Protein AF-A0A4R1MIZ8-F1 (afdb_monomer_lite)

Foldseek 3Di:
DPVVVVVVVVVVVLVVVPVVCPPDQDALLDDPVVQVVVCLVVLVLQSLLVSLLVRLVVLVVSCVVVVPPDLLSPLSSLLSLLLSLLSCCLVVNLVVSLVSLVVVLVVLVVVLVCLVPPDDDPCSLLSNLSSLQSNLSSCLSPPPVSNVVSLVVSLVSLVVDDQCVLLPVPPPCRQVVSQVVVQSSCCSRPVDGDGADSRRNRNSVSCVVVCVSRPDDD

Sequence (218 aa):
MDKKRELLEHFEDITQVNLDRPDKVFYFHAIPNDILENLKENNDILGLAHIYELTGIMDLKLNKLYDITNLMINFSAIYNIIKSCFCYYTQDKADYAKKLALAYYIDQLEMVHYLQYEYTNYDKYIMLAFHIEILGDLSLFFDQIKTKKHYQEADQLYSSIDAIVQKGETADYYWAVYSDAFDFLYRTLFDSSFELEDDGNKRISQKEVFFNVVKLEE

Secondary structure (DSSP, 8-state):
--HHHHHHHHHHHHHHHHHT-TTS--------HHHHHHHHHTT-HHHHHHHHHHHHHHHHHHHHHTT---HHHHHHHHHHHHHHHHHHHHTT-HHHHHHHHHHHHHHHHHHHHHHHHT--STTHHHHHHHHHHHHHHHHTTT-HHHHHHHHHHHHHHHTTS-HHHHT-TT--THHHHHHHHHHHHHHHHHS---PPPSSHHHHHHHGGGHHHH-PPP-

pLDDT: mean 77.66, std 16.78, range [36.0, 97.31]

Structure (mmCIF, N/CA/C/O backbone):
data_AF-A0A4R1MIZ8-F1
#
_entry.id   AF-A0A4R1MIZ8-F1
#
loop_
_atom_site.group_PDB
_atom_site.id
_atom_site.type_symbol
_atom_site.label_atom_id
_atom_site.label_alt_id
_atom_site.label_comp_id
_atom_site.label_asym_id
_atom_site.label_entity_id
_atom_site.label_seq_id
_atom_site.pdbx_PDB_ins_code
_atom_site.Cartn_x
_atom_site.Cartn_y
_atom_site.Cartn_z
_atom_site.occupancy
_atom_site.B_iso_or_equiv
_atom_site.auth_seq_id
_atom_site.auth_comp_id
_atom_site.auth_asym_id
_atom_site.auth_atom_id
_atom_site.pdbx_PDB_model_num
ATOM 1 N N . MET A 1 1 ? -15.528 -20.446 23.455 1.00 48.56 1 MET A N 1
ATOM 2 C CA . MET A 1 1 ? -14.068 -20.662 23.344 1.00 48.56 1 MET A CA 1
ATOM 3 C C . MET A 1 1 ? -13.722 -21.359 22.020 1.00 48.56 1 MET A C 1
ATOM 5 O O . MET A 1 1 ? -12.567 -21.697 21.820 1.00 48.56 1 MET A O 1
ATOM 9 N N . ASP A 1 2 ? -14.685 -21.498 21.097 1.00 59.91 2 ASP A N 1
ATOM 10 C CA . ASP A 1 2 ? -14.598 -22.464 19.992 1.00 59.91 2 ASP A CA 1
ATOM 11 C C . ASP A 1 2 ? -14.188 -21.852 18.642 1.00 59.91 2 ASP A C 1
ATOM 13 O O . ASP A 1 2 ? -13.357 -22.433 17.959 1.00 59.91 2 ASP A O 1
ATOM 17 N N . LYS A 1 3 ? -14.601 -20.617 18.312 1.00 44.69 3 LYS A N 1
ATOM 18 C CA . LYS A 1 3 ? -14.244 -19.971 17.026 1.00 44.69 3 LYS A CA 1
ATOM 19 C C . LYS A 1 3 ? -12.738 -19.740 16.822 1.00 44.69 3 LYS A C 1
ATOM 21 O O . LYS A 1 3 ? -12.233 -19.858 15.715 1.00 44.69 3 LYS A O 1
ATOM 26 N N . LYS A 1 4 ? -11.998 -19.417 17.892 1.00 38.38 4 LYS A N 1
ATOM 27 C CA . LYS A 1 4 ? -10.537 -19.209 17.827 1.00 38.38 4 LYS A CA 1
ATOM 28 C C . LYS A 1 4 ? -9.795 -20.512 17.515 1.00 38.38 4 LYS A C 1
ATOM 30 O O . LYS A 1 4 ? -8.760 -20.481 16.864 1.00 38.38 4 LYS A O 1
ATOM 35 N N . ARG A 1 5 ? -10.312 -21.636 18.014 1.00 39.88 5 ARG A N 1
ATOM 36 C CA . ARG A 1 5 ? -9.747 -22.964 17.784 1.00 39.88 5 ARG A CA 1
ATOM 37 C C . ARG A 1 5 ? -10.034 -23.430 16.359 1.00 39.88 5 ARG A C 1
ATOM 39 O O . ARG A 1 5 ? -9.117 -23.892 15.707 1.00 39.88 5 ARG A O 1
ATOM 46 N N . GLU A 1 6 ? -11.247 -23.192 15.872 1.00 46.19 6 GLU A N 1
ATOM 47 C CA . GLU A 1 6 ? -11.652 -23.472 14.488 1.00 46.19 6 GLU A CA 1
ATOM 48 C C . GLU A 1 6 ? -10.779 -22.719 13.469 1.00 46.19 6 GLU A C 1
ATOM 50 O O . GLU A 1 6 ? -10.267 -23.311 12.527 1.00 46.19 6 GLU A O 1
ATOM 55 N N . LEU A 1 7 ? -10.516 -21.427 13.714 1.00 45.62 7 LEU A N 1
ATOM 56 C CA . LEU A 1 7 ? -9.598 -20.618 12.902 1.00 45.62 7 LEU A CA 1
ATOM 57 C C . LEU A 1 7 ? -8.169 -21.177 12.908 1.00 45.62 7 LEU A C 1
ATOM 59 O O . LEU A 1 7 ? -7.539 -21.252 11.859 1.00 45.62 7 LEU A O 1
ATOM 63 N N . LEU A 1 8 ? -7.658 -21.576 14.077 1.00 43.41 8 LEU A N 1
ATOM 64 C CA . LEU A 1 8 ? -6.318 -22.157 14.200 1.00 43.41 8 LEU A CA 1
ATOM 65 C C . LEU A 1 8 ? -6.214 -23.518 13.499 1.00 43.41 8 LEU A C 1
ATOM 67 O O . LEU A 1 8 ? -5.223 -23.753 12.820 1.00 43.41 8 LEU A O 1
ATOM 71 N N . GLU A 1 9 ? -7.238 -24.363 13.604 1.00 47.62 9 GLU A N 1
ATOM 72 C CA . GLU A 1 9 ? -7.312 -25.661 12.920 1.00 47.62 9 GLU A CA 1
ATOM 73 C C . GLU A 1 9 ? -7.379 -25.475 11.388 1.00 47.62 9 GLU A C 1
ATOM 75 O O . GLU A 1 9 ? -6.721 -26.204 10.650 1.00 47.62 9 GLU A O 1
ATOM 80 N N . HIS A 1 10 ? -8.064 -24.436 10.890 1.00 53.56 10 HIS A N 1
ATOM 81 C CA . HIS A 1 10 ? -8.077 -24.109 9.457 1.00 53.56 10 HIS A CA 1
ATOM 82 C C . HIS A 1 10 ? -6.726 -23.583 8.950 1.00 53.56 10 HIS A C 1
ATOM 84 O O . HIS A 1 10 ? -6.282 -23.942 7.858 1.00 53.56 10 HIS A O 1
ATOM 90 N N . PHE A 1 11 ? -6.034 -22.766 9.751 1.00 48.16 11 PHE A N 1
ATOM 91 C CA . PHE A 1 11 ? -4.659 -22.364 9.450 1.00 48.16 11 PHE A CA 1
ATOM 92 C C . PHE A 1 11 ? -3.712 -23.569 9.463 1.00 48.16 11 PHE A C 1
ATOM 94 O O . PHE A 1 11 ? -2.871 -23.670 8.571 1.00 48.16 11 PHE A O 1
ATOM 101 N N . GLU A 1 12 ? -3.856 -24.499 10.411 1.00 47.16 12 GLU A N 1
ATOM 102 C CA . GLU A 1 12 ? -3.083 -25.747 10.445 1.00 47.16 12 GLU A CA 1
ATOM 103 C C . GLU A 1 12 ? -3.323 -26.589 9.186 1.00 47.16 12 GLU A C 1
ATOM 105 O O . GLU A 1 12 ? -2.346 -26.991 8.561 1.00 47.16 12 GLU A O 1
ATOM 110 N N . ASP A 1 13 ? -4.568 -26.756 8.734 1.00 49.09 13 ASP A N 1
ATOM 111 C CA . ASP A 1 13 ? -4.891 -27.488 7.499 1.00 49.09 13 ASP A CA 1
ATOM 112 C C . ASP A 1 13 ? -4.307 -26.821 6.244 1.00 49.09 13 ASP A C 1
ATOM 114 O O . ASP A 1 13 ? -3.726 -27.500 5.392 1.00 49.09 13 ASP A O 1
ATOM 118 N N . ILE A 1 14 ? -4.376 -25.488 6.139 1.00 49.94 14 ILE A N 1
ATOM 119 C CA . ILE A 1 14 ? -3.714 -24.742 5.056 1.00 49.94 14 ILE A CA 1
ATOM 120 C C . ILE A 1 14 ? -2.200 -24.966 5.126 1.00 49.94 14 ILE A C 1
ATOM 122 O O . ILE A 1 14 ? -1.554 -25.191 4.105 1.00 49.94 14 ILE A O 1
ATOM 126 N N . THR A 1 15 ? -1.614 -24.961 6.322 1.00 44.50 15 THR A N 1
ATOM 127 C CA . THR A 1 15 ? -0.177 -25.208 6.505 1.00 44.50 15 THR A CA 1
ATOM 128 C C . THR A 1 15 ? 0.191 -26.645 6.113 1.00 44.50 15 THR A C 1
ATOM 130 O O . THR A 1 15 ? 1.191 -26.859 5.430 1.00 44.50 15 THR A O 1
ATOM 133 N N . GLN A 1 16 ? -0.646 -27.625 6.463 1.00 39.19 16 GLN A N 1
ATOM 134 C CA . GLN A 1 16 ? -0.427 -29.051 6.225 1.00 39.19 16 GLN A CA 1
ATOM 135 C C . GLN A 1 16 ? -0.543 -29.420 4.738 1.00 39.19 16 GLN A C 1
ATOM 137 O O . GLN A 1 16 ? 0.333 -30.097 4.204 1.00 39.19 16 GLN A O 1
ATOM 142 N N . VAL A 1 17 ? -1.560 -28.903 4.035 1.00 45.69 17 VAL A N 1
ATOM 143 C CA . VAL A 1 17 ? -1.735 -29.080 2.577 1.00 45.69 17 VAL A CA 1
ATOM 144 C C . VAL A 1 17 ? -0.560 -28.485 1.784 1.00 45.69 17 VAL A C 1
ATOM 146 O O . VAL A 1 17 ? -0.249 -28.945 0.681 1.00 45.69 17 VAL A O 1
ATOM 149 N N . ASN A 1 18 ? 0.118 -27.487 2.353 1.00 44.94 18 ASN A N 1
ATOM 150 C CA . ASN A 1 18 ? 1.244 -26.795 1.732 1.00 44.94 18 ASN A CA 1
ATOM 151 C C . ASN A 1 18 ? 2.615 -27.424 2.054 1.00 44.94 18 ASN A C 1
ATOM 153 O O . ASN A 1 18 ? 3.541 -27.284 1.258 1.00 44.94 18 ASN A O 1
ATOM 157 N N . LEU A 1 19 ? 2.754 -28.173 3.156 1.00 41.00 19 LEU A N 1
ATOM 158 C CA . LEU A 1 19 ? 3.984 -28.912 3.489 1.00 41.00 19 LEU A CA 1
ATOM 159 C C . LEU A 1 19 ? 4.213 -30.147 2.596 1.00 41.00 19 LEU A C 1
ATOM 161 O O . LEU A 1 19 ? 5.359 -30.527 2.364 1.00 41.00 19 LEU A O 1
ATOM 165 N N . ASP A 1 20 ? 3.150 -30.727 2.035 1.00 44.69 20 ASP A N 1
ATOM 166 C CA . ASP A 1 20 ? 3.226 -31.894 1.140 1.00 44.69 20 ASP A CA 1
ATOM 167 C C . ASP A 1 20 ? 3.646 -31.545 -0.309 1.00 44.69 20 ASP A C 1
ATOM 169 O O . ASP A 1 20 ? 3.687 -32.420 -1.180 1.00 44.69 20 ASP A O 1
ATOM 173 N N . ARG A 1 21 ? 3.952 -30.269 -0.603 1.00 42.31 21 ARG A N 1
ATOM 174 C CA . ARG A 1 21 ? 4.332 -29.772 -1.943 1.00 42.31 21 ARG A CA 1
ATOM 175 C C . ARG A 1 21 ? 5.527 -28.802 -1.883 1.00 42.31 21 ARG A C 1
ATOM 177 O O . ARG A 1 21 ? 5.351 -27.608 -2.122 1.00 42.31 21 ARG A O 1
ATOM 184 N N . PRO A 1 22 ? 6.744 -29.294 -1.585 1.00 40.41 22 PRO A N 1
ATOM 185 C CA . PRO A 1 22 ? 7.943 -28.469 -1.360 1.00 40.41 22 PRO A CA 1
ATOM 186 C C . PRO A 1 22 ? 8.411 -27.657 -2.584 1.00 40.41 22 PRO A C 1
ATOM 188 O O . PRO A 1 22 ? 9.272 -26.790 -2.469 1.00 40.41 22 PRO A O 1
ATOM 191 N N . ASP A 1 23 ? 7.857 -27.944 -3.755 1.00 40.81 23 ASP A N 1
ATOM 192 C CA . ASP A 1 23 ? 8.117 -27.332 -5.056 1.00 40.81 23 ASP A CA 1
ATOM 193 C C . ASP A 1 23 ? 7.152 -26.180 -5.404 1.00 40.81 23 ASP A C 1
ATOM 195 O O . ASP A 1 23 ? 7.302 -25.538 -6.447 1.00 40.81 23 ASP A O 1
ATOM 199 N N . LYS A 1 24 ? 6.190 -25.861 -4.527 1.00 39.19 24 LYS A N 1
ATOM 200 C CA . LYS A 1 24 ? 5.335 -24.675 -4.653 1.00 39.19 24 LYS A CA 1
ATOM 201 C C . LYS A 1 24 ? 5.719 -23.650 -3.593 1.00 39.19 24 LYS A C 1
ATOM 203 O O . LYS A 1 24 ? 5.611 -23.907 -2.402 1.00 39.19 24 LYS A O 1
ATOM 208 N N . VAL A 1 25 ? 6.170 -22.483 -4.051 1.00 42.09 25 VAL A N 1
ATOM 209 C CA . VAL A 1 25 ? 6.395 -21.290 -3.224 1.00 42.09 25 VAL A CA 1
ATOM 210 C C . VAL A 1 25 ? 5.174 -21.080 -2.317 1.00 42.09 25 VAL A C 1
ATOM 212 O O . VAL A 1 25 ? 4.039 -21.127 -2.786 1.00 42.09 25 VAL A O 1
ATOM 215 N N . PHE A 1 26 ? 5.409 -20.927 -1.014 1.00 44.22 26 PHE A N 1
ATOM 216 C CA . PHE A 1 26 ? 4.360 -20.683 -0.026 1.00 44.22 26 PHE A CA 1
ATOM 217 C C . PHE A 1 26 ? 3.762 -19.293 -0.248 1.00 44.22 26 PHE A C 1
ATOM 219 O O . PHE A 1 26 ? 4.492 -18.312 -0.365 1.00 44.22 26 PHE A O 1
ATOM 226 N N . TYR A 1 27 ? 2.437 -19.217 -0.285 1.00 50.88 27 TYR A N 1
ATOM 227 C CA . TYR A 1 27 ? 1.697 -17.993 -0.546 1.00 50.88 27 TYR A CA 1
ATOM 228 C C . TYR A 1 27 ? 0.548 -17.871 0.462 1.00 50.88 27 TYR A C 1
ATOM 230 O O . TYR A 1 27 ? -0.416 -18.631 0.381 1.00 50.88 27 TYR A O 1
ATOM 238 N N . PHE A 1 28 ? 0.630 -16.924 1.397 1.00 56.38 28 PHE A N 1
ATOM 239 C CA . PHE A 1 28 ? -0.447 -16.607 2.346 1.00 56.38 28 PHE A CA 1
ATOM 240 C C . PHE A 1 28 ? -1.291 -15.400 1.917 1.00 56.38 28 PHE A C 1
ATOM 242 O O . PHE A 1 28 ? -2.167 -14.961 2.662 1.00 56.38 28 PHE A O 1
ATOM 249 N N . HIS A 1 29 ? -1.062 -14.871 0.712 1.00 54.97 29 HIS A N 1
ATOM 250 C CA . HIS A 1 29 ? -1.702 -13.645 0.234 1.00 54.97 29 HIS A CA 1
ATOM 251 C C . HIS A 1 29 ? -3.231 -13.731 0.127 1.00 54.97 29 HIS A C 1
ATOM 253 O O . HIS A 1 29 ? -3.901 -12.700 0.185 1.00 54.97 29 HIS A O 1
ATOM 259 N N . ALA A 1 30 ? -3.791 -14.935 -0.010 1.00 62.84 30 ALA A N 1
ATOM 260 C CA . ALA A 1 30 ? -5.229 -15.149 -0.056 1.00 62.84 30 ALA A CA 1
ATOM 261 C C . ALA A 1 30 ? -5.750 -15.551 1.331 1.00 62.84 30 ALA A C 1
ATOM 263 O O . ALA A 1 30 ? -5.606 -16.697 1.755 1.00 62.84 30 ALA A O 1
ATOM 264 N N . ILE A 1 31 ? -6.382 -14.604 2.027 1.00 66.50 31 ILE A N 1
ATOM 265 C CA . ILE A 1 31 ? -7.196 -14.920 3.204 1.00 66.50 31 ILE A CA 1
ATOM 266 C C . ILE A 1 31 ? -8.452 -15.646 2.699 1.00 66.50 31 ILE A C 1
ATOM 268 O O . ILE A 1 31 ? -9.116 -15.112 1.809 1.00 66.50 31 ILE A O 1
ATOM 272 N N . PRO A 1 32 ? -8.792 -16.831 3.233 1.00 69.50 32 PRO A N 1
ATOM 273 C CA . PRO A 1 32 ? -10.023 -17.527 2.877 1.00 69.50 32 PRO A CA 1
ATOM 274 C C . PRO A 1 32 ? -11.260 -16.616 2.971 1.00 69.50 32 PRO A C 1
ATOM 276 O O . PRO A 1 32 ? -11.435 -15.881 3.947 1.00 69.50 32 PRO A O 1
ATOM 279 N N . ASN A 1 33 ? -12.111 -16.639 1.939 1.00 67.38 33 ASN A N 1
ATOM 280 C CA . ASN A 1 33 ? -13.270 -15.743 1.837 1.00 67.38 33 ASN A CA 1
ATOM 281 C C . ASN A 1 33 ? -14.257 -15.922 2.994 1.00 67.38 33 ASN A C 1
ATOM 283 O O . ASN A 1 33 ? -14.824 -14.944 3.460 1.00 67.38 33 ASN A O 1
ATOM 287 N N . ASP A 1 34 ? -14.424 -17.142 3.489 1.00 70.69 34 ASP A N 1
ATOM 288 C CA . ASP A 1 34 ? -15.268 -17.465 4.639 1.00 70.69 34 ASP A CA 1
ATOM 289 C C . ASP A 1 34 ? -14.771 -16.797 5.931 1.00 70.69 34 ASP A C 1
ATOM 291 O O . ASP A 1 34 ? -15.574 -16.309 6.728 1.00 70.69 34 ASP A O 1
ATOM 295 N N . ILE A 1 35 ? -13.451 -16.695 6.122 1.00 70.88 35 ILE A N 1
ATOM 296 C CA . ILE A 1 35 ? -12.860 -15.944 7.236 1.00 70.88 35 ILE A CA 1
ATOM 297 C C . ILE A 1 35 ? -13.170 -14.448 7.088 1.00 70.88 35 ILE A C 1
ATOM 299 O O . ILE A 1 35 ? -13.590 -13.809 8.057 1.00 70.88 35 ILE A O 1
ATOM 303 N N . LEU A 1 36 ? -13.000 -13.890 5.884 1.00 69.06 36 LEU A N 1
ATOM 304 C CA . LEU A 1 36 ? -13.301 -12.480 5.607 1.00 69.06 36 LEU A CA 1
ATOM 305 C C . LEU A 1 36 ? -14.795 -12.162 5.788 1.00 69.06 36 LEU A C 1
ATOM 307 O O . LEU A 1 36 ? -15.139 -11.151 6.402 1.00 69.06 36 LEU A O 1
ATOM 311 N N . GLU A 1 37 ? -15.680 -13.032 5.304 1.00 71.56 37 GLU A N 1
ATOM 312 C CA . GLU A 1 37 ? -17.135 -12.915 5.444 1.00 71.56 37 GLU A CA 1
ATOM 313 C C . GLU A 1 37 ? -17.567 -12.998 6.911 1.00 71.56 37 GLU A C 1
ATOM 315 O O . GLU A 1 37 ? -18.350 -12.168 7.368 1.00 71.56 37 GLU A O 1
ATOM 320 N N . ASN A 1 38 ? -16.998 -13.920 7.690 1.00 76.06 38 ASN A N 1
ATOM 321 C CA . ASN A 1 38 ? -17.315 -14.067 9.112 1.00 76.06 38 ASN A CA 1
ATOM 322 C C . ASN A 1 38 ? -16.872 -12.844 9.928 1.00 76.06 38 ASN A C 1
ATOM 324 O O . ASN A 1 38 ? -17.621 -12.351 10.776 1.00 76.06 38 ASN A O 1
ATOM 328 N N . LEU A 1 39 ? -15.675 -12.313 9.662 1.00 71.81 39 LEU A N 1
ATOM 329 C CA . LEU A 1 39 ? -15.206 -11.082 10.304 1.00 71.81 39 LEU A CA 1
ATOM 330 C C . LEU A 1 39 ? -16.085 -9.883 9.935 1.00 71.81 39 LEU A C 1
ATOM 332 O O . LEU A 1 39 ? -16.386 -9.060 10.801 1.00 71.81 39 LEU A O 1
ATOM 336 N N . LYS A 1 40 ? -16.552 -9.823 8.682 1.00 68.94 40 LYS A N 1
ATOM 337 C CA . LYS A 1 40 ? -17.484 -8.799 8.201 1.00 68.94 40 LYS A CA 1
ATOM 338 C C . LYS A 1 40 ? -18.838 -8.880 8.903 1.00 68.94 40 LYS A C 1
ATOM 340 O O . LYS A 1 40 ? -19.306 -7.873 9.426 1.00 68.94 40 LYS A O 1
ATOM 345 N N . GLU A 1 41 ? -19.460 -10.056 8.946 1.00 77.25 41 GLU A N 1
ATOM 346 C CA . GLU A 1 41 ? -20.765 -10.256 9.593 1.00 77.25 41 GLU A CA 1
ATOM 347 C C . GLU A 1 41 ? -20.743 -9.896 11.082 1.00 77.25 41 GLU A C 1
ATOM 349 O O . GLU A 1 41 ? -21.735 -9.406 11.621 1.00 77.25 41 GLU A O 1
ATOM 354 N N . ASN A 1 42 ? -19.602 -10.108 11.742 1.00 78.31 42 ASN A N 1
ATOM 355 C CA . ASN A 1 42 ? -19.425 -9.801 13.159 1.00 78.31 42 ASN A CA 1
ATOM 356 C C . ASN A 1 42 ? -18.844 -8.403 13.424 1.00 78.31 42 ASN A C 1
ATOM 358 O O . ASN A 1 42 ? -18.665 -8.047 14.589 1.00 78.31 42 ASN A O 1
ATOM 362 N N . ASN A 1 43 ? -18.562 -7.619 12.377 1.00 80.00 43 ASN A N 1
ATOM 363 C CA . ASN A 1 43 ? -17.897 -6.317 12.465 1.00 80.00 43 ASN A CA 1
ATOM 364 C C . ASN A 1 43 ? -16.594 -6.356 13.301 1.00 80.00 43 ASN A C 1
ATOM 366 O O . ASN A 1 43 ? -16.293 -5.435 14.064 1.00 80.00 43 ASN A O 1
ATOM 370 N N . ASP A 1 44 ? -15.828 -7.449 13.199 1.00 86.19 44 ASP A N 1
ATOM 371 C CA . ASP A 1 44 ? -14.588 -7.656 13.959 1.00 86.19 44 ASP A CA 1
ATOM 372 C C . ASP A 1 44 ? -13.384 -7.051 13.221 1.00 86.19 44 ASP A C 1
ATOM 374 O O . ASP A 1 44 ? -12.536 -7.742 12.647 1.00 86.19 44 ASP A O 1
ATOM 378 N N . ILE A 1 45 ? -13.323 -5.718 13.227 1.00 86.62 45 ILE A N 1
ATOM 379 C CA . ILE A 1 45 ? -12.283 -4.941 12.536 1.00 86.62 45 ILE A CA 1
ATOM 380 C C . ILE A 1 45 ? -10.885 -5.216 13.106 1.00 86.62 45 ILE A C 1
ATOM 382 O O . ILE A 1 45 ? -9.902 -5.219 12.366 1.00 86.62 45 ILE A O 1
ATOM 386 N N . LEU A 1 46 ? -10.772 -5.480 14.411 1.00 89.06 46 LEU A N 1
ATOM 387 C CA . LEU A 1 46 ? -9.492 -5.843 15.023 1.00 89.06 46 LEU A CA 1
ATOM 388 C C . LEU A 1 46 ? -9.058 -7.256 14.632 1.00 89.06 46 LEU A C 1
ATOM 390 O O . LEU A 1 46 ? -7.875 -7.470 14.376 1.00 89.06 46 LEU A O 1
ATOM 394 N N . GLY A 1 47 ? -9.983 -8.215 14.551 1.00 87.31 47 GLY A N 1
ATOM 395 C CA . GLY A 1 47 ? -9.715 -9.532 13.975 1.00 87.31 47 GLY A CA 1
ATOM 396 C C . GLY A 1 47 ? -9.183 -9.417 12.547 1.00 87.31 47 GLY A C 1
ATOM 397 O O . GLY A 1 47 ? -8.139 -9.990 12.234 1.00 87.31 47 GLY A O 1
ATOM 398 N N . LEU A 1 48 ? -9.826 -8.587 11.722 1.00 85.44 48 LEU A N 1
ATOM 399 C CA . LEU A 1 48 ? -9.389 -8.307 10.353 1.00 85.44 48 LEU A CA 1
ATOM 400 C C . LEU A 1 48 ? -7.986 -7.680 10.299 1.00 85.44 48 LEU A C 1
ATOM 402 O O . LEU A 1 48 ? -7.153 -8.114 9.501 1.00 85.44 48 LEU A O 1
ATOM 406 N N . ALA A 1 49 ? -7.695 -6.725 11.190 1.00 90.12 49 ALA A N 1
ATOM 407 C CA . ALA A 1 49 ? -6.373 -6.111 11.308 1.00 90.12 49 ALA A CA 1
ATOM 408 C C . ALA A 1 49 ? -5.277 -7.159 11.558 1.00 90.12 49 ALA A C 1
ATOM 410 O O . ALA A 1 49 ? -4.274 -7.184 10.846 1.00 90.12 49 ALA A O 1
ATOM 411 N N . HIS A 1 50 ? -5.491 -8.056 12.526 1.00 89.56 50 HIS A N 1
ATOM 412 C CA .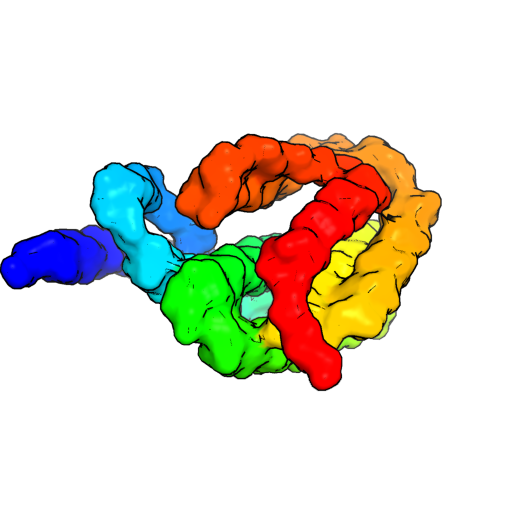 HIS A 1 50 ? -4.513 -9.087 12.872 1.00 89.56 50 HIS A CA 1
ATOM 413 C C . HIS A 1 50 ? -4.268 -10.071 11.724 1.00 89.56 50 HIS A C 1
ATOM 415 O O . HIS A 1 50 ? -3.129 -10.482 11.518 1.00 89.56 50 HIS A O 1
ATOM 421 N N . ILE A 1 51 ? -5.306 -10.461 10.975 1.00 87.31 51 ILE A N 1
ATOM 422 C CA . ILE A 1 51 ? -5.140 -11.402 9.858 1.00 87.31 51 ILE A CA 1
ATOM 423 C C . ILE A 1 51 ? -4.355 -10.753 8.718 1.00 87.31 51 ILE A C 1
ATOM 425 O O . ILE A 1 51 ? -3.414 -11.359 8.202 1.00 87.31 51 ILE A O 1
ATOM 429 N N . TYR A 1 52 ? -4.694 -9.517 8.348 1.00 89.06 52 TYR A N 1
ATOM 430 C CA . TYR A 1 52 ? -3.934 -8.776 7.343 1.00 89.06 52 TYR A CA 1
ATOM 431 C C . TYR A 1 52 ? -2.472 -8.572 7.766 1.00 89.06 52 TYR A C 1
ATOM 433 O O . TYR A 1 52 ? -1.558 -8.796 6.975 1.00 89.06 52 TYR A O 1
ATOM 441 N N . GLU A 1 53 ? -2.229 -8.223 9.030 1.00 92.25 53 GLU A N 1
ATOM 442 C CA . GLU A 1 53 ? -0.869 -8.091 9.549 1.00 92.25 53 GLU A CA 1
ATOM 443 C C . GLU A 1 53 ? -0.105 -9.422 9.488 1.00 92.25 53 GLU A C 1
ATOM 445 O O . GLU A 1 53 ? 1.001 -9.476 8.951 1.00 92.25 53 GLU A O 1
ATOM 450 N N . LEU A 1 54 ? -0.693 -10.505 10.005 1.00 90.25 54 LEU A N 1
ATOM 451 C CA . LEU A 1 54 ? -0.043 -11.812 10.074 1.00 90.25 54 LEU A CA 1
ATOM 452 C C . LEU A 1 54 ? 0.294 -12.347 8.679 1.00 90.25 54 LEU A C 1
ATOM 454 O O . LEU A 1 54 ? 1.416 -12.793 8.454 1.00 90.25 54 LEU A O 1
ATOM 458 N N . THR A 1 55 ? -0.652 -12.278 7.742 1.00 85.75 55 THR A N 1
ATOM 459 C CA . THR A 1 55 ? -0.441 -12.738 6.359 1.00 85.75 55 THR A CA 1
ATOM 460 C C . THR A 1 55 ? 0.658 -11.939 5.663 1.00 85.75 55 THR A C 1
ATOM 462 O O . THR A 1 55 ? 1.579 -12.539 5.109 1.00 85.75 55 THR A O 1
ATOM 465 N N . GLY A 1 56 ? 0.643 -10.605 5.783 1.00 89.31 56 GLY A N 1
ATOM 466 C CA . GLY A 1 56 ? 1.701 -9.747 5.246 1.00 89.31 56 GLY A CA 1
ATOM 467 C C . GLY A 1 56 ? 3.080 -10.039 5.852 1.00 89.31 56 GLY A C 1
ATOM 468 O O . GLY A 1 56 ? 4.063 -10.180 5.125 1.00 89.31 56 GLY A O 1
ATOM 469 N N . ILE A 1 57 ? 3.164 -10.207 7.179 1.00 89.88 57 ILE A N 1
ATOM 470 C CA . ILE A 1 57 ? 4.416 -10.575 7.862 1.00 89.88 57 ILE A CA 1
ATOM 471 C C . ILE A 1 57 ? 4.939 -11.914 7.341 1.00 89.88 57 ILE A C 1
ATOM 473 O O . ILE A 1 57 ? 6.122 -12.022 7.012 1.00 89.88 57 ILE A O 1
ATOM 477 N N . MET A 1 58 ? 4.089 -12.940 7.297 1.00 86.56 58 MET A N 1
ATOM 478 C CA . MET A 1 58 ? 4.507 -14.287 6.913 1.00 86.56 58 MET A CA 1
ATOM 479 C C . MET A 1 58 ? 5.024 -14.328 5.477 1.00 86.56 58 MET A C 1
ATOM 481 O O . MET A 1 58 ? 6.111 -14.861 5.260 1.00 86.56 58 MET A O 1
ATOM 485 N N . ASP A 1 59 ? 4.320 -13.706 4.529 1.00 83.94 59 ASP A N 1
ATOM 486 C CA . ASP A 1 59 ? 4.759 -13.646 3.130 1.00 83.94 59 ASP A CA 1
ATOM 487 C C . ASP A 1 59 ? 6.131 -12.962 2.995 1.00 83.94 59 ASP A C 1
ATOM 489 O O . ASP A 1 59 ? 7.029 -13.473 2.319 1.00 83.94 59 ASP A O 1
ATOM 493 N N . LEU A 1 60 ? 6.355 -11.848 3.703 1.00 85.00 60 LEU A N 1
ATOM 494 C CA . LEU A 1 60 ? 7.651 -11.159 3.689 1.00 85.00 60 LEU A CA 1
ATOM 495 C C . LEU A 1 60 ? 8.772 -12.007 4.295 1.00 85.00 60 LEU A C 1
ATOM 497 O O . LEU A 1 60 ? 9.882 -12.053 3.753 1.00 85.00 60 LEU A O 1
ATOM 501 N N . LYS A 1 61 ? 8.510 -12.681 5.420 1.00 83.69 61 LYS A N 1
ATOM 502 C CA . LYS A 1 61 ? 9.515 -13.528 6.079 1.00 83.69 61 LYS A CA 1
ATOM 503 C C . LYS A 1 61 ? 9.844 -14.767 5.256 1.00 83.69 61 LYS A C 1
ATOM 505 O O . LYS A 1 61 ? 11.019 -15.123 5.190 1.00 83.69 61 LYS A O 1
ATOM 510 N N . LEU A 1 62 ? 8.859 -15.387 4.614 1.00 80.00 62 LEU A N 1
ATOM 511 C CA . LEU A 1 62 ? 9.088 -16.535 3.741 1.00 80.00 62 LEU A CA 1
ATOM 512 C C . LEU A 1 62 ? 9.881 -16.151 2.497 1.00 80.00 62 LEU A C 1
ATOM 514 O O . LEU A 1 62 ? 10.860 -16.824 2.190 1.00 80.00 62 LEU A O 1
ATOM 518 N N . ASN A 1 63 ? 9.543 -15.044 1.834 1.00 75.75 63 ASN A N 1
ATOM 519 C CA . ASN A 1 63 ? 10.326 -14.575 0.686 1.00 75.75 63 ASN A CA 1
ATOM 520 C C . ASN A 1 63 ? 11.792 -14.356 1.050 1.00 75.75 63 ASN A C 1
ATOM 522 O O . ASN A 1 63 ? 12.684 -14.810 0.337 1.00 75.75 63 ASN A O 1
ATOM 526 N N . LYS A 1 64 ? 12.041 -13.719 2.200 1.00 78.19 64 LYS A N 1
ATOM 527 C CA . LYS A 1 64 ? 13.401 -13.512 2.703 1.00 78.19 64 LYS A CA 1
ATOM 528 C C . LYS A 1 64 ? 14.099 -14.828 3.054 1.00 78.19 64 LYS A C 1
ATOM 530 O O . LYS A 1 64 ? 15.299 -14.948 2.838 1.00 78.19 64 LYS A O 1
ATOM 535 N N . LEU A 1 65 ? 13.372 -15.803 3.601 1.00 76.62 65 LEU A N 1
ATOM 536 C CA . LEU A 1 65 ? 13.914 -17.119 3.943 1.00 76.62 65 LEU A CA 1
ATOM 537 C C . LEU A 1 65 ? 14.339 -17.911 2.699 1.00 76.62 65 LEU A C 1
ATOM 539 O O . LEU A 1 65 ? 15.360 -18.591 2.738 1.00 76.62 65 LEU A O 1
ATOM 543 N N . TYR A 1 66 ? 13.566 -17.821 1.617 1.00 72.50 66 TYR A N 1
ATOM 544 C CA . TYR A 1 66 ? 13.827 -18.541 0.369 1.00 72.50 66 TYR A CA 1
ATOM 545 C C . TYR A 1 66 ? 14.683 -17.761 -0.638 1.00 72.50 66 TYR A C 1
ATOM 547 O O . TYR A 1 66 ? 14.895 -18.255 -1.742 1.00 72.50 66 TYR A O 1
ATOM 555 N N . ASP A 1 67 ? 15.166 -16.569 -0.272 1.00 70.12 67 ASP A N 1
ATOM 556 C CA . ASP A 1 67 ? 15.894 -15.654 -1.166 1.00 70.12 67 ASP A CA 1
ATOM 557 C C . ASP A 1 67 ? 15.122 -15.379 -2.475 1.00 70.12 67 ASP A C 1
ATOM 559 O O . ASP A 1 67 ? 15.672 -15.290 -3.573 1.00 70.12 67 ASP A O 1
ATOM 563 N N . ILE A 1 68 ? 13.790 -15.306 -2.361 1.00 67.50 68 ILE A N 1
ATOM 564 C CA . ILE A 1 68 ? 12.889 -15.061 -3.484 1.00 67.50 68 ILE A CA 1
ATOM 565 C C . ILE A 1 68 ? 12.672 -13.554 -3.601 1.00 67.50 68 ILE A C 1
ATOM 567 O O . ILE A 1 68 ? 11.873 -12.962 -2.870 1.00 67.50 68 ILE A O 1
ATOM 571 N N . THR A 1 69 ? 13.321 -12.933 -4.584 1.00 67.81 69 THR A N 1
ATOM 572 C CA . THR A 1 69 ? 13.030 -11.551 -4.996 1.00 67.81 69 THR A CA 1
ATOM 573 C C . THR A 1 69 ? 11.826 -11.534 -5.930 1.00 67.81 69 THR A C 1
ATOM 575 O O . THR A 1 69 ? 11.939 -11.309 -7.134 1.00 67.81 69 THR A O 1
ATOM 578 N N . ASN A 1 70 ? 10.647 -11.823 -5.380 1.00 74.06 70 ASN A N 1
ATOM 579 C CA . ASN A 1 70 ? 9.393 -11.687 -6.108 1.00 74.06 70 ASN A CA 1
ATOM 580 C C . ASN A 1 70 ? 8.718 -10.371 -5.712 1.00 74.06 70 ASN A C 1
ATOM 582 O O . ASN A 1 70 ? 8.083 -10.267 -4.658 1.00 74.06 70 ASN A O 1
ATOM 586 N N . LEU A 1 71 ? 8.878 -9.371 -6.582 1.00 76.19 71 LEU A N 1
ATOM 587 C CA . LEU A 1 71 ? 8.353 -8.016 -6.406 1.00 76.19 71 LEU A CA 1
ATOM 588 C C . LEU A 1 71 ? 6.832 -8.019 -6.190 1.00 76.19 71 LEU A C 1
ATOM 590 O O . LEU A 1 71 ? 6.331 -7.291 -5.338 1.00 76.19 71 LEU A O 1
ATOM 594 N N . MET A 1 72 ? 6.111 -8.924 -6.861 1.00 72.00 72 MET A N 1
ATOM 595 C CA . MET A 1 72 ? 4.658 -9.054 -6.728 1.00 72.00 72 MET A CA 1
ATOM 596 C C . MET A 1 72 ? 4.230 -9.590 -5.363 1.00 72.00 72 MET A C 1
ATOM 598 O O . MET A 1 72 ? 3.273 -9.091 -4.773 1.00 72.00 72 MET A O 1
ATOM 602 N N . ILE A 1 73 ? 4.943 -10.583 -4.823 1.00 74.25 73 ILE A N 1
ATOM 603 C CA . ILE A 1 73 ? 4.638 -11.079 -3.472 1.00 74.25 73 ILE A CA 1
ATOM 604 C C . ILE A 1 73 ? 4.974 -10.007 -2.441 1.00 74.25 73 ILE A C 1
ATOM 606 O O . ILE A 1 73 ? 4.190 -9.784 -1.523 1.00 74.25 73 ILE A O 1
ATOM 610 N N . ASN A 1 74 ? 6.117 -9.329 -2.594 1.00 78.25 74 ASN A N 1
ATOM 611 C CA . ASN A 1 74 ? 6.501 -8.238 -1.702 1.00 78.25 74 ASN A CA 1
ATOM 612 C C . ASN A 1 74 ? 5.417 -7.152 -1.671 1.00 78.25 74 ASN A C 1
ATOM 614 O O . ASN A 1 74 ? 4.970 -6.767 -0.592 1.00 78.25 74 ASN A O 1
ATOM 618 N N . PHE A 1 75 ? 4.938 -6.745 -2.848 1.00 78.56 75 PHE A N 1
ATOM 619 C CA . PHE A 1 75 ? 3.833 -5.809 -2.979 1.00 78.56 75 PHE A CA 1
ATOM 620 C C . PHE A 1 75 ? 2.573 -6.298 -2.261 1.00 78.56 75 PHE A C 1
ATOM 622 O O . PHE A 1 75 ? 2.076 -5.610 -1.368 1.00 78.56 75 PHE A O 1
ATOM 629 N N . SER A 1 76 ? 2.088 -7.500 -2.587 1.00 78.56 76 SER A N 1
ATOM 630 C CA . SER A 1 76 ? 0.877 -8.055 -1.972 1.00 78.56 76 SER A CA 1
ATOM 631 C C . SER A 1 76 ? 0.967 -8.116 -0.447 1.00 78.56 76 SER A C 1
ATOM 633 O O . SER A 1 76 ? 0.004 -7.807 0.257 1.00 78.56 76 SER A O 1
ATOM 635 N N . ALA A 1 77 ? 2.132 -8.502 0.067 1.00 85.81 77 ALA A N 1
ATOM 636 C CA . ALA A 1 77 ? 2.363 -8.652 1.491 1.00 85.81 77 ALA A CA 1
ATOM 637 C C . ALA A 1 77 ? 2.348 -7.299 2.217 1.00 85.81 77 ALA A C 1
ATOM 639 O O . ALA A 1 77 ? 1.666 -7.143 3.230 1.00 85.81 77 ALA A O 1
ATOM 640 N N . ILE A 1 78 ? 3.036 -6.292 1.672 1.00 89.50 78 ILE A N 1
ATOM 641 C CA . ILE A 1 78 ? 3.051 -4.932 2.233 1.00 89.50 78 ILE A CA 1
ATOM 642 C C . ILE A 1 78 ? 1.678 -4.282 2.128 1.00 89.50 78 ILE A C 1
ATOM 644 O O . ILE A 1 78 ? 1.267 -3.534 3.012 1.00 89.50 78 ILE A O 1
ATOM 648 N N . TYR A 1 79 ? 0.924 -4.599 1.086 1.00 86.69 79 TYR A N 1
ATOM 649 C CA . TYR A 1 79 ? -0.431 -4.104 0.956 1.00 86.69 79 TYR A CA 1
ATOM 650 C C . TYR A 1 79 ? -1.347 -4.634 2.061 1.00 86.69 79 TYR A C 1
ATOM 652 O O . TYR A 1 79 ? -2.123 -3.871 2.633 1.00 86.69 79 TYR A O 1
ATOM 660 N N . ASN A 1 80 ? -1.214 -5.907 2.444 1.00 87.31 80 ASN A N 1
ATOM 661 C CA . ASN A 1 80 ? -1.906 -6.430 3.622 1.00 87.31 80 ASN A CA 1
ATOM 662 C C . ASN A 1 80 ? -1.470 -5.694 4.906 1.00 87.31 80 ASN A C 1
ATOM 664 O O . ASN A 1 80 ? -2.324 -5.337 5.713 1.00 87.31 80 ASN A O 1
ATOM 668 N N . ILE A 1 81 ? -0.191 -5.330 5.056 1.00 93.50 81 ILE A N 1
ATOM 669 C CA . ILE A 1 81 ? 0.242 -4.445 6.155 1.00 93.50 81 ILE A CA 1
ATOM 670 C C . ILE A 1 81 ? -0.462 -3.076 6.102 1.00 93.50 81 ILE A C 1
ATOM 672 O O . ILE A 1 81 ? -0.912 -2.570 7.125 1.00 93.50 81 ILE A O 1
ATOM 676 N N . ILE A 1 82 ? -0.603 -2.458 4.929 1.00 92.62 82 ILE A N 1
ATOM 677 C CA . ILE A 1 82 ? -1.305 -1.170 4.803 1.00 92.62 82 ILE A CA 1
ATOM 678 C C . ILE A 1 82 ? -2.780 -1.310 5.213 1.00 92.62 82 ILE A C 1
ATOM 680 O O . ILE A 1 82 ? -3.299 -0.467 5.950 1.00 92.62 82 ILE A O 1
ATOM 684 N N . LYS A 1 83 ? -3.454 -2.392 4.800 1.00 89.69 83 LYS A N 1
ATOM 685 C CA . LYS A 1 83 ? -4.839 -2.671 5.211 1.00 89.69 83 LYS A CA 1
ATOM 686 C C . LYS A 1 83 ? -4.956 -2.826 6.727 1.00 89.69 83 LYS A C 1
ATOM 688 O O . LYS A 1 83 ? -5.868 -2.254 7.325 1.00 89.69 83 LYS A O 1
ATOM 693 N N . SER A 1 84 ? -4.024 -3.540 7.364 1.00 93.19 84 SER A N 1
ATOM 694 C CA . SER A 1 84 ? -4.025 -3.666 8.824 1.00 93.19 84 SER A CA 1
ATOM 695 C C . SER A 1 84 ? -3.790 -2.321 9.512 1.00 93.19 84 SER A C 1
ATOM 697 O O . SER A 1 84 ? -4.476 -2.026 10.491 1.00 93.19 84 SER A O 1
ATOM 699 N N . CYS A 1 85 ? -2.921 -1.456 8.974 1.00 94.62 85 CYS A N 1
ATOM 700 C CA . CYS A 1 85 ? -2.741 -0.087 9.465 1.00 94.62 85 CYS A CA 1
ATOM 701 C C . CYS A 1 85 ? -4.051 0.711 9.440 1.00 94.62 85 CYS A C 1
ATOM 703 O O . CYS A 1 85 ? -4.386 1.335 10.447 1.00 94.62 85 CYS A O 1
ATOM 705 N N . PHE A 1 86 ? -4.825 0.658 8.350 1.00 92.00 86 PHE A N 1
ATOM 706 C CA . PHE A 1 86 ? -6.149 1.293 8.292 1.00 92.00 86 PHE A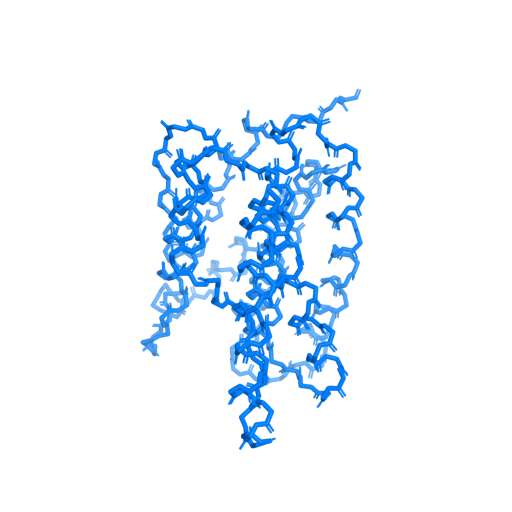 CA 1
ATOM 707 C C . PHE A 1 86 ? -7.104 0.728 9.351 1.00 92.00 86 PHE A C 1
ATOM 709 O O . PHE A 1 86 ? -7.711 1.498 10.100 1.00 92.00 86 PHE A O 1
ATOM 716 N N . CYS A 1 87 ? -7.201 -0.600 9.475 1.00 91.81 87 CYS A N 1
ATOM 717 C CA . CYS A 1 87 ? -8.040 -1.229 10.496 1.00 91.81 87 CYS A CA 1
ATOM 718 C C . CYS A 1 87 ? -7.638 -0.782 11.911 1.00 91.81 87 CYS A C 1
ATOM 720 O O . CYS A 1 87 ? -8.485 -0.328 12.674 1.00 91.81 87 CYS A O 1
ATOM 722 N N . TYR A 1 88 ? -6.350 -0.828 12.261 1.00 94.19 88 TYR A N 1
ATOM 723 C CA . TYR A 1 88 ? -5.876 -0.366 13.568 1.00 94.19 88 TYR A CA 1
ATOM 724 C C . TYR A 1 88 ? -6.127 1.124 13.792 1.00 94.19 88 TYR A C 1
ATOM 726 O O . TYR A 1 88 ? -6.561 1.515 14.876 1.00 94.19 88 TYR A O 1
ATOM 734 N N . TYR A 1 89 ? -5.887 1.957 12.781 1.00 92.19 89 TYR A N 1
ATOM 735 C CA . TYR A 1 89 ? -6.103 3.396 12.879 1.00 92.19 89 TYR A CA 1
ATOM 736 C C . TYR A 1 89 ? -7.571 3.722 13.194 1.00 92.19 89 TYR A C 1
ATOM 738 O O . TYR A 1 89 ? -7.838 4.491 14.112 1.00 92.19 89 TYR A O 1
ATOM 746 N N . THR A 1 90 ? -8.520 3.074 12.510 1.00 89.69 90 THR A N 1
ATOM 747 C CA . THR A 1 90 ? -9.971 3.263 12.740 1.00 89.69 90 THR A CA 1
ATOM 748 C C . THR A 1 90 ? -10.495 2.674 14.054 1.00 89.69 90 THR A C 1
ATOM 750 O O . THR A 1 90 ? -11.623 2.961 14.441 1.00 89.69 90 THR A O 1
ATOM 753 N N . GLN A 1 91 ? -9.699 1.856 14.744 1.00 90.62 91 GLN A N 1
ATOM 754 C CA . GLN A 1 91 ? -10.055 1.201 16.008 1.00 90.62 91 GLN A CA 1
ATOM 755 C C . GLN A 1 91 ? -9.298 1.803 17.201 1.00 90.62 91 GLN A C 1
ATOM 757 O O . GLN A 1 91 ? -8.896 1.081 18.116 1.00 90.62 91 GLN A O 1
ATOM 762 N N . ASP A 1 92 ? -9.047 3.114 17.168 1.00 89.94 92 ASP A N 1
ATOM 763 C CA . ASP A 1 92 ? -8.349 3.873 18.216 1.00 89.94 92 ASP A CA 1
ATOM 764 C C . ASP A 1 92 ? -6.937 3.339 18.543 1.00 89.94 92 ASP A C 1
ATOM 766 O O . ASP A 1 92 ? -6.440 3.449 19.667 1.00 89.94 92 ASP A O 1
ATOM 770 N N . LYS A 1 93 ? -6.255 2.742 17.554 1.00 94.38 93 LYS A N 1
ATOM 771 C CA . LYS A 1 93 ? -4.869 2.246 17.667 1.00 94.38 93 LYS A CA 1
ATOM 772 C C . LYS A 1 93 ? -3.921 2.963 16.704 1.00 94.38 93 LYS A C 1
ATOM 774 O O . LYS A 1 93 ? -2.989 2.353 16.176 1.00 94.38 93 LYS A O 1
ATOM 779 N N . ALA A 1 94 ? -4.116 4.267 16.511 1.00 92.88 94 ALA A N 1
ATOM 780 C CA . ALA A 1 94 ? -3.307 5.098 15.615 1.00 92.88 94 ALA A CA 1
ATOM 781 C C . ALA A 1 94 ? -1.793 5.012 15.901 1.00 92.88 94 ALA A C 1
ATOM 783 O O . ALA A 1 94 ? -1.001 4.846 14.976 1.00 92.88 94 ALA A O 1
ATOM 784 N N . ASP A 1 95 ? -1.384 5.018 17.175 1.00 95.38 95 ASP A N 1
ATOM 785 C CA . ASP A 1 95 ? 0.026 4.863 17.568 1.00 95.38 95 ASP A CA 1
ATOM 786 C C . ASP A 1 95 ? 0.639 3.533 17.115 1.00 95.38 95 ASP A C 1
ATOM 788 O O . ASP A 1 95 ? 1.826 3.464 16.785 1.00 95.38 95 ASP A O 1
ATOM 792 N N . TYR A 1 96 ? -0.154 2.460 17.130 1.00 96.62 96 TYR A N 1
ATOM 793 C CA . TYR A 1 96 ? 0.294 1.150 16.674 1.00 96.62 96 TYR A CA 1
ATOM 794 C C . TYR A 1 96 ? 0.378 1.110 15.148 1.00 96.62 96 TYR A C 1
ATOM 796 O O . TYR A 1 96 ? 1.424 0.736 14.622 1.00 96.62 96 TYR A O 1
ATOM 804 N N . ALA A 1 97 ? -0.661 1.588 14.452 1.00 96.25 97 ALA A N 1
ATOM 805 C CA . ALA A 1 97 ? -0.668 1.718 12.994 1.00 96.25 97 ALA A CA 1
ATOM 806 C C . ALA A 1 97 ? 0.547 2.518 12.495 1.00 96.25 97 ALA A C 1
ATOM 808 O O . ALA A 1 97 ? 1.248 2.086 11.586 1.00 96.25 97 ALA A O 1
ATOM 809 N N . LYS A 1 98 ? 0.876 3.631 13.162 1.00 96.06 98 LYS A N 1
ATOM 810 C CA . LYS A 1 98 ? 2.074 4.436 12.889 1.00 96.06 98 LYS A CA 1
ATOM 811 C C . LYS A 1 98 ? 3.370 3.636 13.023 1.00 96.06 98 LYS A C 1
ATOM 813 O O . LYS A 1 98 ? 4.226 3.703 12.144 1.00 96.06 98 LYS A O 1
ATOM 818 N N . LYS A 1 99 ? 3.547 2.899 14.124 1.00 97.00 99 LYS A N 1
ATOM 819 C CA . LYS A 1 99 ? 4.757 2.085 14.353 1.00 97.00 99 LYS A CA 1
ATOM 820 C C . LYS A 1 99 ? 4.881 0.963 13.327 1.00 97.00 99 LYS A C 1
ATOM 822 O O . LYS A 1 99 ? 5.980 0.724 12.834 1.00 97.00 99 LYS A O 1
ATOM 827 N N . LEU A 1 100 ? 3.763 0.314 13.006 1.00 96.25 100 LEU A N 1
ATOM 828 C CA . LEU A 1 100 ? 3.696 -0.736 12.000 1.00 96.25 100 LEU A CA 1
ATOM 829 C C . LEU A 1 100 ? 4.068 -0.183 10.617 1.00 96.25 100 LEU A C 1
ATOM 831 O O . LEU A 1 100 ? 4.988 -0.692 9.982 1.00 96.25 100 LEU A O 1
ATOM 835 N N . ALA A 1 101 ? 3.446 0.922 10.203 1.00 97.31 101 ALA A N 1
ATOM 836 C CA . ALA A 1 101 ? 3.742 1.585 8.938 1.00 97.31 101 ALA A CA 1
ATOM 837 C C . ALA A 1 101 ? 5.209 2.034 8.837 1.00 97.31 101 ALA A C 1
ATOM 839 O O . ALA A 1 101 ? 5.841 1.828 7.806 1.00 97.31 101 ALA A O 1
ATOM 840 N N . LEU A 1 102 ? 5.783 2.594 9.909 1.00 96.56 102 LEU A N 1
ATOM 841 C CA . LEU A 1 102 ? 7.195 2.992 9.945 1.00 96.56 102 LEU A CA 1
ATOM 842 C C . LEU A 1 102 ? 8.155 1.810 9.772 1.00 96.56 102 LEU A C 1
ATOM 844 O O . LEU A 1 102 ? 9.158 1.953 9.074 1.00 96.56 102 LEU A O 1
ATOM 848 N N . ALA A 1 103 ? 7.865 0.664 10.395 1.00 94.38 103 ALA A N 1
ATOM 849 C CA . ALA A 1 103 ? 8.700 -0.527 10.260 1.00 94.38 103 ALA A CA 1
ATOM 850 C C . ALA A 1 103 ? 8.776 -0.979 8.794 1.00 94.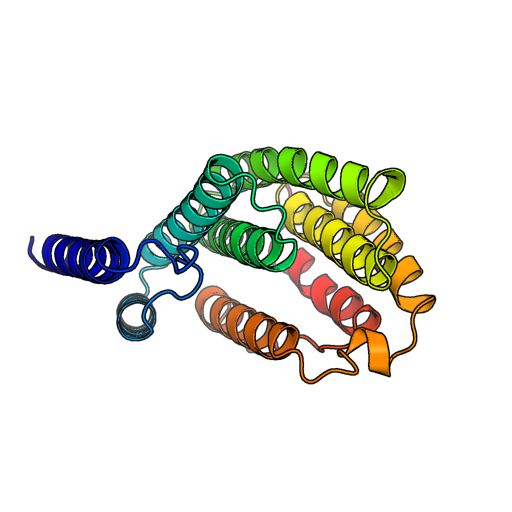38 103 ALA A C 1
ATOM 852 O O . ALA A 1 103 ? 9.866 -1.178 8.265 1.00 94.38 103 ALA A O 1
ATOM 853 N N . TYR A 1 104 ? 7.628 -1.036 8.117 1.00 95.19 104 TYR A N 1
ATOM 854 C CA . TYR A 1 104 ? 7.560 -1.474 6.723 1.00 95.19 104 TYR A CA 1
ATOM 855 C C . TYR A 1 104 ? 7.931 -0.396 5.708 1.00 95.19 104 TYR A C 1
ATOM 857 O O . TYR A 1 104 ? 8.341 -0.718 4.597 1.00 95.19 104 TYR A O 1
ATOM 865 N N . TYR A 1 105 ? 7.870 0.880 6.085 1.00 96.31 105 TYR A N 1
ATOM 866 C CA . TYR A 1 105 ? 8.400 1.968 5.269 1.00 96.31 105 TYR A CA 1
ATOM 867 C C . TYR A 1 105 ? 9.912 1.821 5.067 1.00 96.31 105 TYR A C 1
ATOM 869 O O . TYR A 1 105 ? 10.409 2.036 3.965 1.00 96.31 105 TYR A O 1
ATOM 877 N N . ILE A 1 106 ? 10.645 1.419 6.112 1.00 91.44 106 ILE A N 1
ATOM 878 C CA . ILE A 1 106 ? 12.091 1.174 6.021 1.00 91.44 106 ILE A CA 1
ATOM 879 C C . ILE A 1 106 ? 12.374 -0.002 5.080 1.00 91.44 106 ILE A C 1
ATOM 881 O O . ILE A 1 106 ? 13.188 0.147 4.172 1.00 91.44 106 ILE A O 1
ATOM 885 N N . ASP A 1 107 ? 11.651 -1.116 5.229 1.00 88.31 107 ASP A N 1
ATOM 886 C CA . ASP A 1 107 ? 11.784 -2.279 4.339 1.00 88.31 107 ASP A CA 1
ATOM 887 C C . ASP A 1 107 ? 11.516 -1.902 2.865 1.00 88.31 107 ASP A C 1
ATOM 889 O O . ASP A 1 107 ? 12.190 -2.378 1.950 1.00 88.31 107 ASP A O 1
ATOM 893 N N . GLN A 1 108 ? 10.558 -1.006 2.609 1.00 91.50 108 GLN A N 1
ATOM 894 C CA . GLN A 1 108 ? 10.251 -0.540 1.254 1.00 91.50 108 GLN A CA 1
ATOM 895 C C . GLN A 1 108 ? 11.290 0.420 0.674 1.00 91.50 108 GLN A C 1
ATOM 897 O O . GLN A 1 108 ? 11.504 0.415 -0.539 1.00 91.50 108 GLN A O 1
ATOM 902 N N . LEU A 1 109 ? 11.987 1.204 1.501 1.00 93.44 109 LEU A N 1
ATOM 903 C CA . LEU A 1 109 ? 13.111 2.013 1.022 1.00 93.44 109 LEU A CA 1
ATOM 904 C C . LEU A 1 109 ? 14.240 1.137 0.463 1.00 93.44 109 LEU A C 1
ATOM 906 O O . LEU A 1 109 ? 14.836 1.496 -0.553 1.00 93.44 109 LEU A O 1
ATOM 910 N N .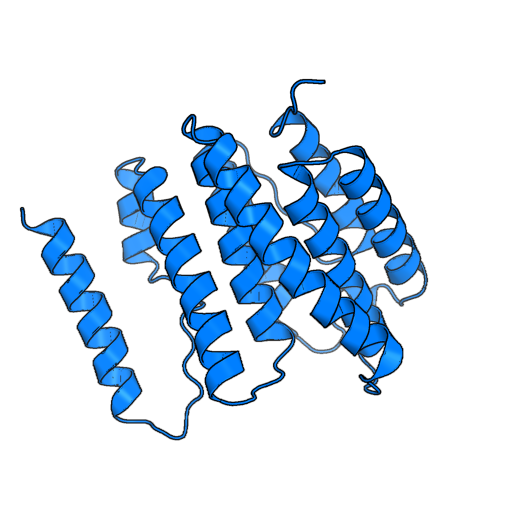 GLU A 1 110 ? 14.513 -0.011 1.091 1.00 89.38 110 GLU A N 1
ATOM 911 C CA . GLU A 1 110 ? 15.491 -0.982 0.584 1.00 89.38 110 GLU A CA 1
ATOM 912 C C . GLU A 1 110 ? 15.060 -1.540 -0.780 1.00 89.38 110 GLU A C 1
ATOM 914 O O . GLU A 1 110 ? 15.873 -1.617 -1.702 1.00 89.38 110 GLU A O 1
ATOM 919 N N . MET A 1 111 ? 13.767 -1.842 -0.949 1.00 88.44 111 MET A N 1
ATOM 920 C CA . MET A 1 111 ? 13.227 -2.318 -2.226 1.00 88.44 111 MET A CA 1
ATOM 921 C C . MET A 1 111 ? 13.314 -1.257 -3.330 1.00 88.44 111 MET A C 1
ATOM 923 O O . MET A 1 111 ? 13.733 -1.557 -4.446 1.00 88.44 111 MET A O 1
ATOM 927 N N . VAL A 1 112 ? 12.985 0.002 -3.027 1.00 91.81 112 VAL A N 1
ATOM 928 C CA . VAL A 1 112 ? 13.147 1.111 -3.982 1.00 91.81 112 VAL A CA 1
ATOM 929 C C . VAL A 1 112 ? 14.614 1.289 -4.371 1.00 91.81 112 VAL A C 1
ATOM 931 O O . VAL A 1 112 ? 14.909 1.485 -5.549 1.00 91.81 112 VAL A O 1
ATOM 934 N N . HIS A 1 113 ? 15.544 1.174 -3.419 1.00 91.44 113 HIS A N 1
ATOM 935 C CA . HIS A 1 113 ? 16.975 1.222 -3.717 1.00 91.44 113 HIS A CA 1
ATOM 936 C C . HIS A 1 113 ? 17.383 0.098 -4.682 1.00 91.44 113 HIS A C 1
ATOM 938 O O . HIS A 1 113 ? 17.975 0.368 -5.730 1.00 91.44 113 HIS A O 1
ATOM 944 N N . TYR A 1 114 ? 16.995 -1.143 -4.382 1.00 88.50 114 TYR A N 1
ATOM 945 C CA . TYR A 1 114 ? 17.225 -2.292 -5.258 1.00 88.50 114 TYR A CA 1
ATOM 946 C C . TYR A 1 114 ? 16.663 -2.050 -6.669 1.00 88.50 114 TYR A C 1
ATOM 948 O O . TYR A 1 114 ? 17.362 -2.217 -7.672 1.00 88.50 114 TYR A O 1
ATOM 956 N N . LEU A 1 115 ? 15.425 -1.562 -6.764 1.00 88.31 115 LEU A N 1
ATOM 957 C CA . LEU A 1 115 ? 14.782 -1.255 -8.039 1.00 88.31 115 LEU A CA 1
ATOM 958 C C . LEU A 1 115 ? 15.454 -0.116 -8.793 1.00 88.31 115 LEU A C 1
ATOM 960 O O . LEU A 1 115 ? 15.402 -0.113 -10.013 1.00 88.31 115 LEU A O 1
ATOM 964 N N . GLN A 1 116 ? 16.090 0.848 -8.131 1.00 89.19 116 GLN A N 1
ATOM 965 C CA . GLN A 1 116 ? 16.793 1.938 -8.812 1.00 89.19 116 GLN A CA 1
ATOM 966 C C . GLN A 1 116 ? 18.136 1.484 -9.390 1.00 89.19 116 GLN A C 1
ATOM 968 O O . GLN A 1 116 ? 18.446 1.809 -10.544 1.00 89.19 116 GLN A O 1
ATOM 973 N N . TYR A 1 117 ? 18.913 0.720 -8.621 1.00 87.00 117 TYR A N 1
ATOM 974 C CA . TYR A 1 117 ? 20.330 0.487 -8.918 1.00 87.00 117 TYR A CA 1
ATOM 975 C C . TYR A 1 117 ? 20.657 -0.934 -9.381 1.00 87.00 117 TYR A C 1
ATOM 977 O O . TYR A 1 117 ? 21.601 -1.108 -10.150 1.00 87.00 117 TYR A O 1
ATOM 985 N N . GLU A 1 118 ? 19.886 -1.933 -8.961 1.00 82.81 118 GLU A N 1
ATOM 986 C CA . GLU A 1 118 ? 20.250 -3.347 -9.114 1.00 82.81 118 GLU A CA 1
ATOM 987 C C . GLU A 1 118 ? 19.314 -4.102 -10.066 1.00 82.81 118 GLU A C 1
ATOM 989 O O . GLU A 1 118 ? 19.755 -4.978 -10.813 1.00 82.81 118 GLU A O 1
ATOM 994 N N . TYR A 1 119 ? 18.033 -3.735 -10.108 1.00 82.12 119 TYR A N 1
ATOM 995 C CA . TYR A 1 119 ? 17.062 -4.366 -10.998 1.00 82.12 119 TYR A CA 1
ATOM 996 C C . TYR A 1 119 ? 17.184 -3.842 -12.440 1.00 82.12 119 TYR A C 1
ATOM 998 O O . TYR A 1 119 ? 17.220 -2.631 -12.690 1.00 82.12 119 TYR A O 1
ATOM 1006 N N . THR A 1 120 ? 17.255 -4.759 -13.409 1.00 76.75 120 THR A N 1
ATOM 1007 C CA . THR A 1 120 ? 17.563 -4.459 -14.826 1.00 76.75 120 THR A CA 1
ATOM 1008 C C . THR A 1 120 ? 16.501 -4.940 -15.818 1.00 76.75 120 THR A C 1
ATOM 1010 O O . THR A 1 120 ? 16.719 -4.886 -17.027 1.00 76.75 120 THR A O 1
ATOM 1013 N N . ASN A 1 121 ? 15.349 -5.398 -15.331 1.00 76.88 121 ASN A N 1
ATOM 1014 C CA . ASN A 1 121 ? 14.297 -5.963 -16.171 1.00 76.88 121 ASN A CA 1
ATOM 1015 C C . ASN A 1 121 ? 13.427 -4.878 -16.846 1.00 76.88 121 ASN A C 1
ATOM 1017 O O . ASN A 1 121 ? 13.464 -3.708 -16.460 1.00 76.88 121 ASN A O 1
ATOM 1021 N N . TYR A 1 122 ? 12.649 -5.256 -17.866 1.00 64.56 122 TYR A N 1
ATOM 1022 C CA . TYR A 1 122 ? 11.850 -4.320 -18.678 1.00 64.56 122 TYR A CA 1
ATOM 1023 C C . TYR A 1 122 ? 10.765 -3.587 -17.870 1.00 64.56 122 TYR A C 1
ATOM 1025 O O . TYR A 1 122 ? 10.493 -2.412 -18.105 1.00 64.56 122 TYR A O 1
ATOM 1033 N N . ASP A 1 123 ? 10.200 -4.252 -16.866 1.00 75.00 123 ASP A N 1
ATOM 1034 C CA . ASP A 1 123 ? 9.166 -3.733 -15.966 1.00 75.00 123 ASP A CA 1
ATOM 1035 C C . ASP A 1 123 ? 9.721 -2.853 -14.828 1.00 75.00 123 ASP A C 1
ATOM 1037 O O . ASP A 1 123 ? 8.977 -2.406 -13.957 1.00 75.00 123 ASP A O 1
ATOM 1041 N N . LYS A 1 124 ? 11.024 -2.546 -14.828 1.00 80.62 124 LYS A N 1
ATOM 1042 C CA . LYS A 1 124 ? 11.681 -1.767 -13.768 1.00 80.62 124 LYS A CA 1
ATOM 1043 C C . LYS A 1 124 ? 10.956 -0.467 -13.427 1.00 80.62 124 LYS A C 1
ATOM 1045 O O . LYS A 1 124 ? 10.778 -0.167 -12.253 1.00 80.62 124 LYS A O 1
ATOM 1050 N N . TYR A 1 125 ? 10.573 0.322 -14.430 1.00 82.94 125 TYR A N 1
ATOM 1051 C CA . TYR A 1 125 ? 9.979 1.641 -14.195 1.00 82.94 125 TYR A CA 1
ATOM 1052 C C . TYR A 1 125 ? 8.574 1.552 -13.612 1.00 82.94 125 TYR A C 1
ATOM 1054 O O . TYR A 1 125 ? 8.238 2.346 -12.737 1.00 82.94 125 TYR A O 1
ATOM 1062 N N . ILE A 1 126 ? 7.788 0.564 -14.049 1.00 84.25 126 ILE A N 1
ATOM 1063 C CA . ILE A 1 126 ? 6.458 0.351 -13.492 1.00 84.25 126 ILE A CA 1
ATOM 1064 C C . ILE A 1 126 ? 6.564 -0.184 -12.053 1.00 84.25 126 ILE A C 1
ATOM 1066 O O . ILE A 1 126 ? 5.930 0.359 -11.154 1.00 84.25 126 ILE A O 1
ATOM 1070 N N . MET A 1 127 ? 7.475 -1.130 -11.793 1.00 84.69 127 MET A N 1
ATOM 1071 C CA . MET A 1 127 ? 7.753 -1.631 -10.441 1.00 84.69 127 MET A CA 1
ATOM 1072 C C . MET A 1 127 ? 8.260 -0.529 -9.509 1.00 84.69 127 MET A C 1
ATOM 1074 O O . MET A 1 127 ? 7.809 -0.411 -8.372 1.00 84.69 127 MET A O 1
ATOM 1078 N N . LEU A 1 128 ? 9.161 0.328 -9.987 1.00 89.81 128 LEU A N 1
ATOM 1079 C CA . LEU A 1 128 ? 9.651 1.465 -9.215 1.00 89.81 128 LEU A CA 1
ATOM 1080 C C . LEU A 1 128 ? 8.515 2.430 -8.846 1.00 89.81 128 LEU A C 1
ATOM 1082 O O . LEU A 1 128 ? 8.440 2.850 -7.691 1.00 89.81 128 LEU A O 1
ATOM 1086 N N . ALA A 1 129 ? 7.627 2.749 -9.793 1.00 89.81 129 ALA A N 1
ATOM 1087 C CA . ALA A 1 129 ? 6.460 3.587 -9.529 1.00 89.81 129 ALA A CA 1
ATOM 1088 C C . ALA A 1 129 ? 5.553 2.968 -8.449 1.00 89.81 129 ALA A C 1
ATOM 1090 O O . ALA A 1 129 ? 5.161 3.673 -7.519 1.00 89.81 129 ALA A O 1
ATOM 1091 N N . PHE A 1 130 ? 5.315 1.649 -8.494 1.00 87.19 130 PHE A N 1
ATOM 1092 C CA . PHE A 1 130 ? 4.530 0.944 -7.469 1.00 87.19 130 PHE A CA 1
ATOM 1093 C C . PHE A 1 130 ? 5.152 1.028 -6.085 1.00 87.19 130 PHE A C 1
ATOM 1095 O O . PHE A 1 130 ? 4.479 1.368 -5.115 1.00 87.19 130 PHE A O 1
ATOM 1102 N N . HIS A 1 131 ? 6.442 0.735 -5.969 1.00 90.25 131 HIS A N 1
ATOM 1103 C CA . HIS A 1 131 ? 7.083 0.739 -4.660 1.00 90.25 131 HIS A CA 1
ATOM 1104 C C . HIS A 1 131 ? 7.192 2.154 -4.070 1.00 90.25 131 HIS A C 1
ATOM 1106 O O . HIS A 1 131 ? 7.119 2.315 -2.853 1.00 90.25 131 HIS A O 1
ATOM 1112 N N . ILE A 1 132 ? 7.261 3.195 -4.906 1.00 94.25 132 ILE A N 1
ATOM 1113 C CA . ILE A 1 132 ? 7.146 4.589 -4.453 1.00 94.25 132 ILE A CA 1
ATOM 1114 C C . ILE A 1 132 ? 5.706 4.924 -4.032 1.00 94.25 132 ILE A C 1
ATOM 1116 O O . ILE A 1 132 ? 5.506 5.559 -2.997 1.00 94.25 132 ILE A O 1
ATOM 1120 N N . GLU A 1 133 ? 4.693 4.453 -4.760 1.00 92.50 133 GLU A N 1
ATOM 1121 C CA . GLU A 1 133 ? 3.284 4.582 -4.361 1.00 92.50 133 GLU A CA 1
ATOM 1122 C C . GLU A 1 133 ? 3.031 3.963 -2.970 1.00 92.50 133 GLU A C 1
ATOM 1124 O O . GLU A 1 133 ? 2.424 4.607 -2.111 1.00 92.50 133 GLU A O 1
ATOM 1129 N N . ILE A 1 134 ? 3.584 2.776 -2.701 1.00 92.44 134 ILE A N 1
ATOM 1130 C CA . ILE A 1 134 ? 3.526 2.101 -1.392 1.00 92.44 134 ILE A CA 1
ATOM 1131 C C . ILE A 1 134 ? 4.199 2.932 -0.290 1.00 92.44 134 ILE A C 1
ATOM 1133 O O . ILE A 1 134 ? 3.686 3.012 0.829 1.00 92.44 134 ILE A O 1
ATOM 1137 N N . LEU A 1 135 ? 5.346 3.562 -0.573 1.00 95.88 135 LEU A N 1
ATOM 1138 C CA . LEU A 1 135 ? 5.982 4.472 0.387 1.00 95.88 135 LEU A CA 1
ATOM 1139 C C . LEU A 1 135 ? 5.055 5.638 0.744 1.00 95.88 135 LEU A C 1
ATOM 1141 O O . LEU A 1 135 ? 5.045 6.070 1.902 1.00 95.88 135 LEU A O 1
ATOM 1145 N N . GLY A 1 136 ? 4.268 6.122 -0.220 1.00 95.75 136 GLY A N 1
ATOM 1146 C CA . GLY A 1 136 ? 3.184 7.071 0.012 1.00 95.75 136 GLY A CA 1
ATOM 1147 C C . GLY A 1 136 ? 2.124 6.501 0.951 1.00 95.75 136 GLY A C 1
ATOM 1148 O O . GLY A 1 136 ? 1.912 7.061 2.026 1.00 95.75 136 GLY A O 1
ATOM 1149 N N . ASP A 1 137 ? 1.544 5.349 0.611 1.00 93.88 137 ASP A N 1
ATOM 1150 C CA . ASP A 1 137 ? 0.493 4.695 1.407 1.00 93.88 137 ASP A CA 1
ATOM 1151 C C . ASP A 1 137 ? 0.920 4.455 2.869 1.00 93.88 137 ASP A C 1
ATOM 1153 O O . ASP A 1 137 ? 0.155 4.698 3.801 1.00 93.88 137 ASP A O 1
ATOM 1157 N N . LEU A 1 138 ? 2.161 4.013 3.095 1.00 96.25 138 LEU A N 1
ATOM 1158 C CA . LEU A 1 138 ? 2.715 3.816 4.439 1.00 96.25 138 LEU A CA 1
ATOM 1159 C C . LEU A 1 138 ? 2.937 5.148 5.166 1.00 96.25 138 LEU A C 1
ATOM 1161 O O . LEU A 1 138 ? 2.636 5.265 6.356 1.00 96.25 138 LEU A O 1
ATOM 1165 N N . SER A 1 139 ? 3.443 6.163 4.457 1.00 96.75 139 SER A N 1
ATOM 1166 C CA . SER A 1 139 ? 3.684 7.496 5.028 1.00 96.75 139 SER A CA 1
ATOM 1167 C C . SER A 1 139 ? 2.407 8.176 5.500 1.00 96.75 139 SER A C 1
ATOM 1169 O O . SER A 1 139 ? 2.478 9.005 6.410 1.00 96.75 139 SER A O 1
ATOM 1171 N N . LEU A 1 140 ? 1.248 7.797 4.956 1.00 95.00 140 LEU A N 1
ATOM 1172 C CA . LEU A 1 140 ? -0.047 8.367 5.322 1.00 95.00 140 LEU A CA 1
ATOM 1173 C C . LEU A 1 140 ? -0.274 8.358 6.842 1.00 95.00 140 LEU A C 1
ATOM 1175 O O . LEU A 1 140 ? -0.796 9.320 7.402 1.00 95.00 140 LEU A O 1
ATOM 1179 N N . PHE A 1 141 ? 0.181 7.301 7.517 1.00 95.38 141 PHE A N 1
ATOM 1180 C CA . PHE A 1 141 ? -0.025 7.085 8.950 1.00 95.38 141 PHE A CA 1
ATOM 1181 C C . PHE A 1 141 ? 0.943 7.853 9.858 1.00 95.38 141 PHE A C 1
ATOM 1183 O O . PHE A 1 141 ? 0.801 7.793 11.082 1.00 95.38 141 PHE A O 1
ATOM 1190 N N . PHE A 1 142 ? 1.950 8.543 9.311 1.00 95.06 142 PHE A N 1
ATOM 1191 C CA . PHE A 1 142 ? 2.966 9.194 10.144 1.00 95.06 142 PHE A CA 1
ATOM 1192 C C . PHE A 1 142 ? 3.570 10.495 9.601 1.00 95.06 142 PHE A C 1
ATOM 1194 O O . PHE A 1 142 ? 4.183 11.215 10.389 1.00 95.06 142 PHE A O 1
ATOM 1201 N N . ASP A 1 143 ? 3.435 10.803 8.309 1.00 95.31 143 ASP A N 1
ATOM 1202 C CA . ASP A 1 143 ? 3.986 12.004 7.672 1.00 95.31 143 ASP A CA 1
ATOM 1203 C C . ASP A 1 143 ? 3.244 12.336 6.357 1.00 95.31 143 ASP A C 1
ATOM 1205 O O . ASP A 1 143 ? 3.540 11.813 5.275 1.00 95.31 143 ASP A O 1
ATOM 1209 N N . GLN A 1 144 ? 2.271 13.252 6.429 1.00 91.62 144 GLN A N 1
ATOM 1210 C CA . GLN A 1 144 ? 1.488 13.670 5.258 1.00 91.62 144 GLN A CA 1
ATOM 1211 C C . GLN A 1 144 ? 2.322 14.426 4.209 1.00 91.62 144 GLN A C 1
ATOM 1213 O O . GLN A 1 144 ? 1.970 14.410 3.028 1.00 91.62 144 GLN A O 1
ATOM 1218 N N . ILE A 1 145 ? 3.428 15.068 4.603 1.00 94.06 145 ILE A N 1
ATOM 1219 C CA . ILE A 1 145 ? 4.323 15.756 3.662 1.00 94.06 145 ILE A CA 1
ATOM 1220 C C . ILE A 1 145 ? 5.049 14.713 2.811 1.00 94.06 145 ILE A C 1
ATOM 1222 O O . ILE A 1 145 ? 5.057 14.822 1.582 1.00 94.06 145 ILE A O 1
ATOM 1226 N N . LYS A 1 146 ? 5.595 13.663 3.439 1.00 95.88 146 LYS A N 1
ATOM 1227 C CA . LYS A 1 146 ? 6.196 12.530 2.716 1.00 95.88 146 LYS A CA 1
ATOM 1228 C C . LYS A 1 146 ? 5.190 11.798 1.847 1.00 95.88 146 LYS A C 1
ATOM 1230 O O . LYS A 1 146 ? 5.522 11.471 0.717 1.00 95.88 146 LYS A O 1
ATOM 1235 N N . THR A 1 147 ? 3.971 11.595 2.342 1.00 95.88 147 THR A N 1
ATOM 1236 C CA . THR A 1 147 ? 2.891 10.953 1.573 1.00 95.88 147 THR A CA 1
ATOM 1237 C C . THR A 1 147 ? 2.680 11.662 0.238 1.00 95.88 147 THR A C 1
ATOM 1239 O O . THR A 1 147 ? 2.786 11.049 -0.820 1.00 95.88 147 THR A O 1
ATOM 1242 N N . LYS A 1 148 ? 2.467 12.985 0.281 1.00 95.12 148 LYS A N 1
ATOM 1243 C CA . LYS A 1 148 ? 2.265 13.805 -0.921 1.00 95.12 148 LYS A CA 1
ATOM 1244 C C . LYS A 1 148 ? 3.477 13.771 -1.844 1.00 95.12 148 LYS A C 1
ATOM 1246 O O . LYS A 1 148 ? 3.311 13.660 -3.053 1.00 95.12 148 LYS A O 1
ATOM 1251 N N . LYS A 1 149 ? 4.685 13.848 -1.280 1.00 97.00 149 LYS A N 1
ATOM 1252 C CA . LYS A 1 149 ? 5.928 13.768 -2.050 1.00 97.00 149 LYS A CA 1
ATOM 1253 C C . LYS A 1 149 ? 6.028 12.444 -2.817 1.00 97.00 149 LYS A C 1
ATOM 1255 O O . LYS A 1 149 ? 6.267 12.466 -4.016 1.00 97.00 149 LYS A O 1
ATOM 1260 N N . HIS A 1 150 ? 5.813 11.314 -2.147 1.00 97.19 150 HIS A N 1
ATOM 1261 C CA . HIS A 1 150 ? 5.889 9.991 -2.773 1.00 97.19 150 HIS A CA 1
ATOM 1262 C C . HIS A 1 150 ? 4.807 9.794 -3.833 1.00 97.19 150 HIS A C 1
ATOM 1264 O O . HIS A 1 150 ? 5.103 9.317 -4.920 1.00 97.19 150 HIS A O 1
ATOM 1270 N N . TYR A 1 151 ? 3.576 10.241 -3.579 1.00 95.94 151 TYR A N 1
ATOM 1271 C CA . TYR A 1 151 ? 2.526 10.220 -4.600 1.00 95.94 151 TYR A CA 1
ATOM 1272 C C . TYR A 1 151 ? 2.889 11.055 -5.834 1.00 95.94 151 TYR A C 1
ATOM 12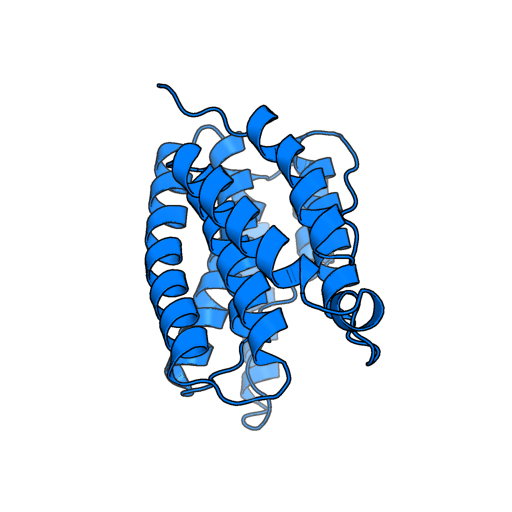74 O O . TYR A 1 151 ? 2.701 10.589 -6.952 1.00 95.94 151 TYR A O 1
ATOM 1282 N N . GLN A 1 152 ? 3.471 12.244 -5.653 1.00 96.00 152 GLN A N 1
ATOM 1283 C CA . GLN A 1 152 ? 3.959 13.060 -6.772 1.00 96.00 152 GLN A CA 1
ATOM 1284 C C . GLN A 1 152 ? 5.094 12.376 -7.546 1.00 96.00 152 GLN A C 1
ATOM 1286 O O . GLN A 1 152 ? 5.128 12.448 -8.771 1.00 96.00 152 GLN A O 1
ATOM 1291 N N . GLU A 1 153 ? 6.023 11.716 -6.854 1.00 96.00 153 GLU A N 1
ATOM 1292 C CA . GLU A 1 153 ? 7.108 10.962 -7.493 1.00 96.00 153 GLU A CA 1
ATOM 1293 C C . GLU A 1 153 ? 6.572 9.754 -8.283 1.00 96.00 153 GLU A C 1
ATOM 1295 O O . GLU A 1 153 ? 7.001 9.527 -9.415 1.00 96.00 153 GLU A O 1
ATOM 1300 N N . ALA A 1 154 ? 5.600 9.018 -7.733 1.00 93.81 154 ALA A N 1
ATOM 1301 C CA . ALA A 1 154 ? 4.942 7.909 -8.424 1.00 93.81 154 ALA A CA 1
ATOM 1302 C C . ALA A 1 154 ? 4.176 8.383 -9.672 1.00 93.81 154 ALA A C 1
ATOM 1304 O O . ALA A 1 154 ? 4.349 7.810 -10.746 1.00 93.81 154 ALA A O 1
ATOM 1305 N N . ASP A 1 155 ? 3.393 9.459 -9.560 1.00 93.94 155 ASP A N 1
ATOM 1306 C CA . ASP A 1 155 ? 2.640 10.062 -10.673 1.00 93.94 155 ASP A CA 1
ATOM 1307 C C . ASP A 1 155 ? 3.557 10.507 -11.827 1.00 93.94 155 ASP A C 1
ATOM 1309 O O . ASP A 1 155 ? 3.288 10.250 -13.003 1.00 93.94 155 ASP A O 1
ATOM 1313 N N . GLN A 1 156 ? 4.710 11.102 -11.506 1.00 94.06 156 GLN A N 1
ATOM 1314 C CA . GLN A 1 156 ? 5.707 11.468 -12.516 1.00 94.06 156 GLN A CA 1
ATOM 1315 C C . GLN A 1 156 ? 6.272 10.247 -13.247 1.00 94.06 156 GLN A C 1
ATOM 1317 O O . GLN A 1 156 ? 6.481 10.299 -14.463 1.00 94.06 156 GLN A O 1
ATOM 1322 N N . LEU A 1 157 ? 6.516 9.149 -12.528 1.00 91.75 157 LEU A N 1
ATOM 1323 C CA . LEU A 1 157 ? 7.004 7.910 -13.128 1.00 91.75 157 LEU A CA 1
ATOM 1324 C C . LEU A 1 157 ? 5.944 7.271 -14.024 1.00 91.75 157 LEU A C 1
ATOM 1326 O O . LEU A 1 157 ? 6.246 6.960 -15.176 1.00 91.75 157 LEU A O 1
ATOM 1330 N N . TYR A 1 158 ? 4.705 7.141 -13.551 1.00 90.31 158 TYR A N 1
ATOM 1331 C CA . TYR A 1 158 ? 3.598 6.623 -14.357 1.00 90.31 158 TYR A CA 1
ATOM 1332 C C . TYR A 1 158 ? 3.350 7.462 -15.607 1.00 90.31 158 TYR A C 1
ATOM 1334 O O . TYR A 1 158 ? 3.192 6.906 -16.688 1.00 90.31 158 TYR A O 1
ATOM 1342 N N . SER A 1 159 ? 3.422 8.789 -15.513 1.00 89.69 159 SER A N 1
ATOM 1343 C CA . SER A 1 159 ? 3.266 9.691 -16.663 1.00 89.69 159 SER A CA 1
ATOM 1344 C C . SER A 1 159 ? 4.287 9.468 -17.787 1.00 89.69 159 SER A C 1
ATOM 1346 O O . SER A 1 159 ? 4.054 9.896 -18.918 1.00 89.69 159 SER A O 1
ATOM 1348 N N . SER A 1 160 ? 5.408 8.798 -17.503 1.00 86.75 160 SER A N 1
ATOM 1349 C CA . SER A 1 160 ? 6.407 8.408 -18.507 1.00 86.75 160 SER A CA 1
ATOM 1350 C C . SER A 1 160 ? 6.153 7.037 -19.154 1.00 86.75 160 SER A C 1
ATOM 1352 O O . SER A 1 160 ? 6.872 6.655 -20.079 1.00 86.75 160 SER A O 1
ATOM 1354 N N . ILE A 1 161 ? 5.140 6.304 -18.687 1.00 85.75 161 ILE A N 1
ATOM 1355 C CA . ILE A 1 161 ? 4.799 4.939 -19.097 1.00 85.75 161 ILE A CA 1
ATOM 1356 C C . ILE A 1 161 ? 3.487 4.969 -19.888 1.00 85.75 161 ILE A C 1
ATOM 1358 O O . ILE A 1 161 ? 2.546 5.672 -19.523 1.00 85.75 161 ILE A O 1
ATOM 1362 N N . ASP A 1 162 ? 3.406 4.193 -20.971 1.00 85.12 162 ASP A N 1
ATOM 1363 C CA . ASP A 1 162 ? 2.178 4.087 -21.764 1.00 85.12 162 ASP A CA 1
ATOM 1364 C C . ASP A 1 162 ? 1.002 3.559 -20.922 1.00 85.12 162 ASP A C 1
ATOM 1366 O O . ASP A 1 162 ? 1.163 2.653 -20.105 1.00 85.12 162 ASP A O 1
ATOM 1370 N N . ALA A 1 163 ? -0.194 4.115 -21.124 1.00 79.50 163 ALA A N 1
ATOM 1371 C CA . ALA A 1 163 ? -1.370 3.786 -20.321 1.00 79.50 163 ALA A CA 1
ATOM 1372 C C . ALA A 1 163 ? -1.795 2.310 -20.432 1.00 79.50 163 ALA A C 1
ATOM 1374 O O . ALA A 1 163 ? -2.387 1.779 -19.493 1.00 79.50 163 ALA A O 1
ATOM 1375 N N . ILE A 1 164 ? -1.524 1.633 -21.552 1.00 78.00 164 ILE A N 1
ATOM 1376 C CA . ILE A 1 164 ? -1.804 0.199 -21.699 1.00 78.00 164 ILE A CA 1
ATOM 1377 C C . ILE A 1 164 ? -0.803 -0.604 -20.855 1.00 78.00 164 ILE A C 1
ATOM 1379 O O . ILE A 1 164 ? -1.203 -1.526 -20.148 1.00 78.00 164 ILE A O 1
ATOM 1383 N N . VAL A 1 165 ? 0.471 -0.196 -20.832 1.00 77.56 165 VAL A N 1
ATOM 1384 C CA . VAL A 1 165 ? 1.513 -0.793 -19.975 1.00 77.56 165 VAL A CA 1
ATOM 1385 C C . VAL A 1 165 ? 1.217 -0.573 -18.496 1.00 77.56 165 VAL A C 1
ATOM 1387 O O . VAL A 1 165 ? 1.353 -1.508 -17.711 1.00 77.56 165 VAL A O 1
ATOM 1390 N N . GLN A 1 166 ? 0.743 0.616 -18.113 1.00 77.50 166 GLN A N 1
ATOM 1391 C CA . GLN A 1 166 ? 0.303 0.885 -16.739 1.00 77.50 166 GLN A CA 1
ATOM 1392 C C . GLN A 1 166 ? -0.822 -0.057 -16.297 1.00 77.50 166 GLN A C 1
ATOM 1394 O O . GLN A 1 166 ? -0.802 -0.550 -15.174 1.00 77.50 166 GLN A O 1
ATOM 1399 N N . LYS A 1 167 ? -1.767 -0.342 -17.200 1.00 72.88 167 LYS A N 1
ATOM 1400 C CA . LYS A 1 167 ? -2.884 -1.273 -16.974 1.00 72.88 167 LYS A CA 1
ATOM 1401 C C . LYS A 1 167 ? -2.479 -2.748 -17.084 1.00 72.88 167 LYS A C 1
ATOM 1403 O O . LYS A 1 167 ? -3.308 -3.618 -16.841 1.00 72.88 167 LYS A O 1
ATOM 1408 N N . GLY A 1 168 ? -1.225 -3.027 -17.447 1.00 63.25 168 GLY A N 1
ATOM 1409 C CA . GLY A 1 168 ? -0.710 -4.356 -17.752 1.00 63.25 168 GLY A CA 1
ATOM 1410 C C . GLY A 1 168 ? -1.131 -4.818 -19.150 1.00 63.25 168 GLY A C 1
ATOM 1411 O O . GLY A 1 168 ? -2.188 -5.423 -19.312 1.00 63.25 168 GLY A O 1
ATOM 1412 N N . GLU A 1 169 ? -0.282 -4.616 -20.171 1.00 46.78 169 GLU A N 1
ATOM 1413 C CA . GLU A 1 169 ? -0.520 -5.122 -21.547 1.00 46.78 169 GLU A CA 1
ATOM 1414 C C . GLU A 1 169 ? -0.624 -6.664 -21.626 1.00 46.78 169 GLU A C 1
ATOM 1416 O O . GLU A 1 169 ? -0.900 -7.226 -22.685 1.00 46.78 169 GLU A O 1
ATOM 1421 N N . THR A 1 170 ? -0.415 -7.370 -20.513 1.00 43.34 170 THR A N 1
ATOM 1422 C CA . THR A 1 170 ? -0.247 -8.822 -20.428 1.00 43.34 170 THR A CA 1
ATOM 1423 C C . THR A 1 170 ? -1.175 -9.484 -19.411 1.00 43.34 170 THR A C 1
ATOM 1425 O O . THR A 1 170 ? -0.728 -10.320 -18.646 1.00 43.34 170 THR A O 1
ATOM 1428 N N . ALA A 1 171 ? -2.478 -9.172 -19.399 1.00 36.00 171 ALA A N 1
ATOM 1429 C CA . ALA A 1 171 ? -3.477 -9.940 -18.626 1.00 36.00 171 ALA A CA 1
ATOM 1430 C C . ALA A 1 171 ? -3.103 -10.166 -17.143 1.00 36.00 171 ALA A C 1
ATOM 1432 O O . ALA A 1 171 ? -3.403 -11.204 -16.549 1.00 36.00 171 ALA A O 1
ATOM 1433 N N . ASP A 1 172 ? -2.420 -9.194 -16.556 1.00 46.06 172 ASP A N 1
ATOM 1434 C CA . ASP A 1 172 ? -1.880 -9.302 -15.219 1.00 46.06 172 ASP A CA 1
ATOM 1435 C C . ASP A 1 172 ? -2.973 -8.878 -14.232 1.00 46.06 172 ASP A C 1
ATOM 1437 O O . ASP A 1 172 ? -3.199 -7.700 -13.965 1.00 46.06 172 ASP A O 1
ATOM 1441 N N . TYR A 1 173 ? -3.680 -9.895 -13.729 1.00 50.41 173 TYR A N 1
ATOM 1442 C CA . TYR A 1 173 ? -4.822 -9.920 -12.792 1.00 50.41 173 TYR A CA 1
ATOM 1443 C C . TYR A 1 173 ? -4.616 -9.134 -11.474 1.00 50.41 173 TYR A C 1
ATOM 1445 O O . TYR A 1 173 ? -5.447 -9.162 -10.571 1.00 50.41 173 TYR A O 1
ATOM 1453 N N . TYR A 1 174 ? -3.482 -8.459 -11.343 1.00 54.41 174 TYR A N 1
ATOM 1454 C CA . TYR A 1 174 ? -2.986 -7.791 -10.158 1.00 54.41 174 TYR A CA 1
ATOM 1455 C C . TYR A 1 174 ? -3.860 -6.586 -9.797 1.00 54.41 174 TYR A C 1
ATOM 1457 O O . TYR A 1 174 ? -4.459 -6.587 -8.725 1.00 54.41 174 TYR A O 1
ATOM 1465 N N . TRP A 1 175 ? -4.009 -5.601 -10.690 1.00 58.59 175 TRP A N 1
ATOM 1466 C CA . TRP A 1 175 ? -4.687 -4.329 -10.385 1.00 58.59 175 TRP A CA 1
ATOM 1467 C C . TRP A 1 175 ? -6.137 -4.497 -9.946 1.00 58.59 175 TRP A C 1
ATOM 1469 O O . TRP A 1 175 ? -6.516 -3.959 -8.906 1.00 58.59 175 TRP A O 1
ATOM 1479 N N . ALA A 1 176 ? -6.889 -5.338 -10.656 1.00 56.53 176 ALA A N 1
ATOM 1480 C CA . ALA A 1 176 ? -8.275 -5.643 -10.330 1.00 56.53 176 ALA A CA 1
ATOM 1481 C C . ALA A 1 176 ? -8.413 -6.277 -8.934 1.00 56.53 176 ALA A C 1
ATOM 1483 O O . ALA A 1 176 ? -9.207 -5.811 -8.123 1.00 56.53 176 ALA A O 1
ATOM 1484 N N . VAL A 1 177 ? -7.578 -7.269 -8.593 1.00 58.22 177 VAL A N 1
ATOM 1485 C CA . VAL A 1 177 ? -7.611 -7.906 -7.260 1.00 58.22 177 VAL A CA 1
ATOM 1486 C C . VAL A 1 177 ? -7.213 -6.931 -6.152 1.00 58.22 177 VAL A C 1
ATOM 1488 O O . VAL A 1 177 ? -7.763 -6.987 -5.048 1.00 58.22 177 VAL A O 1
ATOM 1491 N N . TYR A 1 178 ? -6.271 -6.023 -6.420 1.00 63.97 178 TYR A N 1
ATOM 1492 C CA . TYR A 1 178 ? -5.882 -4.996 -5.454 1.00 63.97 178 TYR A CA 1
ATOM 1493 C C . TYR A 1 178 ? -6.981 -3.954 -5.247 1.00 63.97 178 TYR A C 1
ATOM 1495 O O . TYR A 1 178 ? -7.280 -3.622 -4.097 1.00 63.97 178 TYR A O 1
ATOM 1503 N N . SER A 1 179 ? -7.603 -3.490 -6.331 1.00 64.44 179 SER A N 1
ATOM 1504 C CA . SER A 1 179 ? -8.710 -2.537 -6.294 1.00 64.44 179 SER A CA 1
ATOM 1505 C C . SER A 1 179 ? -9.919 -3.104 -5.549 1.00 64.44 179 SER A C 1
ATOM 1507 O O . SER A 1 179 ? -10.378 -2.492 -4.582 1.00 64.44 179 SER A O 1
ATOM 1509 N N . ASP A 1 180 ? -10.334 -4.331 -5.881 1.00 64.81 180 ASP A N 1
ATOM 1510 C CA . ASP A 1 180 ? -11.437 -5.036 -5.216 1.00 64.81 180 ASP A CA 1
ATOM 1511 C C . ASP A 1 180 ? -11.195 -5.175 -3.707 1.00 64.81 180 ASP A C 1
ATOM 1513 O O . ASP A 1 180 ? -12.094 -4.987 -2.880 1.00 64.81 180 ASP A O 1
ATOM 1517 N N . ALA A 1 181 ? -9.956 -5.481 -3.316 1.00 66.50 181 ALA A N 1
ATOM 1518 C CA . ALA A 1 181 ? -9.612 -5.658 -1.914 1.00 66.50 181 ALA A CA 1
ATOM 1519 C C . ALA A 1 181 ? -9.540 -4.332 -1.133 1.00 66.50 181 ALA A C 1
ATOM 1521 O O . ALA A 1 181 ? -9.735 -4.339 0.088 1.00 66.50 181 ALA A O 1
ATOM 1522 N N . PHE A 1 182 ? -9.262 -3.204 -1.795 1.00 70.94 182 PHE A N 1
ATOM 1523 C CA . PHE A 1 182 ? -9.349 -1.881 -1.171 1.00 70.94 182 PHE A CA 1
ATOM 1524 C C . PHE A 1 182 ? -10.776 -1.358 -1.115 1.00 70.94 182 PHE A C 1
ATOM 1526 O O . PHE A 1 182 ? -11.138 -0.811 -0.077 1.00 70.94 182 PHE A O 1
ATOM 1533 N N . ASP A 1 183 ? -11.598 -1.591 -2.140 1.00 73.19 183 ASP A N 1
ATOM 1534 C CA . ASP A 1 183 ? -13.037 -1.307 -2.082 1.00 73.19 183 ASP A CA 1
ATOM 1535 C C . ASP A 1 183 ? -13.690 -2.096 -0.939 1.00 73.19 183 ASP A C 1
ATOM 1537 O O . ASP A 1 183 ? -14.432 -1.536 -0.130 1.00 73.19 183 ASP A O 1
ATOM 1541 N N . PHE A 1 184 ? -13.332 -3.377 -0.783 1.00 72.44 184 PHE A N 1
ATOM 1542 C CA . PHE A 1 184 ? -13.763 -4.189 0.356 1.00 72.44 184 PHE A CA 1
ATOM 1543 C C . PHE A 1 184 ? -13.406 -3.538 1.698 1.00 72.44 184 PHE A C 1
ATOM 1545 O O . PHE A 1 184 ? -14.264 -3.409 2.580 1.00 72.44 184 PHE A O 1
ATOM 1552 N N . LEU A 1 185 ? -12.146 -3.124 1.862 1.00 77.00 185 LEU A N 1
ATOM 1553 C CA . LEU A 1 185 ? -11.692 -2.471 3.084 1.00 77.00 185 LEU A CA 1
ATOM 1554 C C . LEU A 1 185 ? -12.443 -1.152 3.311 1.00 77.00 185 LEU A C 1
ATOM 1556 O O . LEU A 1 185 ? -12.912 -0.900 4.418 1.00 77.00 185 LEU A O 1
ATOM 1560 N N . TYR A 1 186 ? -12.603 -0.342 2.266 1.00 76.25 186 TYR A N 1
ATOM 1561 C CA . TYR A 1 186 ? -13.262 0.957 2.332 1.00 76.25 186 TYR A CA 1
ATOM 1562 C C . TYR A 1 186 ? -14.725 0.848 2.747 1.00 76.25 186 TYR A C 1
ATOM 1564 O O . TYR A 1 186 ? -15.160 1.543 3.667 1.00 76.25 186 TYR A O 1
ATOM 1572 N N . ARG A 1 187 ? -15.462 -0.092 2.150 1.00 76.50 187 ARG A N 1
ATOM 1573 C CA . ARG A 1 187 ? -16.847 -0.380 2.541 1.00 76.50 187 ARG A CA 1
ATOM 1574 C C . ARG A 1 187 ? -16.933 -0.826 3.991 1.00 76.50 187 ARG A C 1
ATOM 1576 O O . ARG A 1 187 ? -17.829 -0.400 4.708 1.00 76.50 187 ARG A O 1
ATOM 1583 N N . THR A 1 188 ? -15.992 -1.663 4.420 1.00 74.38 188 THR A N 1
ATOM 1584 C CA . THR A 1 188 ? -15.969 -2.218 5.778 1.00 74.38 188 THR A CA 1
ATOM 1585 C C . THR A 1 188 ? -15.661 -1.152 6.831 1.00 74.38 188 THR A C 1
ATOM 1587 O O . THR A 1 188 ? -16.247 -1.172 7.908 1.00 74.38 188 THR A O 1
ATOM 1590 N N . LEU A 1 189 ? -14.759 -0.212 6.536 1.00 77.88 189 LEU A N 1
ATOM 1591 C CA . LEU A 1 189 ? -14.313 0.795 7.503 1.00 77.88 189 LEU A CA 1
ATOM 1592 C C . LEU A 1 189 ? -15.122 2.098 7.465 1.00 77.88 189 LEU A C 1
ATOM 1594 O O . LEU A 1 189 ? -15.224 2.775 8.488 1.00 77.88 189 LEU A O 1
ATOM 1598 N N . PHE A 1 190 ? -15.671 2.469 6.306 1.00 74.75 190 PHE A N 1
ATOM 1599 C CA . PHE A 1 190 ? -16.212 3.813 6.062 1.00 74.75 190 PHE A CA 1
ATOM 1600 C C . PHE A 1 190 ? -17.623 3.828 5.463 1.00 74.75 190 PHE A C 1
ATOM 1602 O O . PHE A 1 190 ? -18.087 4.906 5.095 1.00 74.75 190 PHE A O 1
ATOM 1609 N N . ASP A 1 191 ? -18.281 2.670 5.322 1.00 72.62 191 ASP A N 1
ATOM 1610 C CA . ASP A 1 191 ? -19.621 2.528 4.717 1.00 72.62 191 ASP A CA 1
ATOM 1611 C C . ASP A 1 191 ? -19.747 3.260 3.362 1.00 72.62 191 ASP A C 1
ATOM 1613 O O . ASP A 1 191 ? -20.755 3.882 3.024 1.00 72.62 191 ASP A O 1
ATOM 1617 N N . SER A 1 192 ? -18.660 3.239 2.587 1.00 75.00 192 SER A N 1
ATOM 1618 C CA . SER A 1 192 ? -18.557 3.876 1.274 1.00 75.00 192 SER A CA 1
ATOM 1619 C C . SER A 1 192 ? -17.820 2.964 0.302 1.00 75.00 192 SER A C 1
ATOM 1621 O O . SER A 1 192 ? -16.885 2.264 0.683 1.00 75.00 192 SER A O 1
ATOM 1623 N N . SER A 1 193 ? -18.264 2.943 -0.956 1.00 76.06 193 SER A N 1
ATOM 1624 C CA . SER A 1 193 ? -17.567 2.233 -2.027 1.00 76.06 193 SER A CA 1
ATOM 1625 C C . SER A 1 193 ? -16.496 3.123 -2.634 1.00 76.06 193 SER A C 1
ATOM 1627 O O . SER A 1 193 ? -16.750 4.299 -2.919 1.00 76.06 193 SER A O 1
ATOM 1629 N N . PHE A 1 194 ? -15.335 2.545 -2.883 1.00 74.06 194 PHE A N 1
ATOM 1630 C CA . PHE A 1 194 ? -14.216 3.228 -3.495 1.00 74.06 194 PHE A CA 1
ATOM 1631 C C . PHE A 1 194 ? -13.393 2.224 -4.298 1.00 74.06 194 PHE A C 1
ATOM 1633 O O . PHE A 1 194 ? -12.617 1.454 -3.742 1.00 74.06 194 PHE A O 1
ATOM 1640 N N . GLU A 1 195 ? -13.586 2.247 -5.612 1.00 75.88 195 GLU A N 1
ATOM 1641 C CA . GLU A 1 195 ? -12.863 1.404 -6.557 1.00 75.88 195 GLU A CA 1
ATOM 1642 C C . GLU A 1 195 ? -11.723 2.218 -7.174 1.00 75.88 195 GLU A C 1
ATOM 1644 O O . GLU A 1 195 ? -11.928 3.309 -7.724 1.00 75.88 195 GLU A O 1
ATOM 1649 N N . LEU A 1 196 ? -10.506 1.704 -7.031 1.00 77.00 1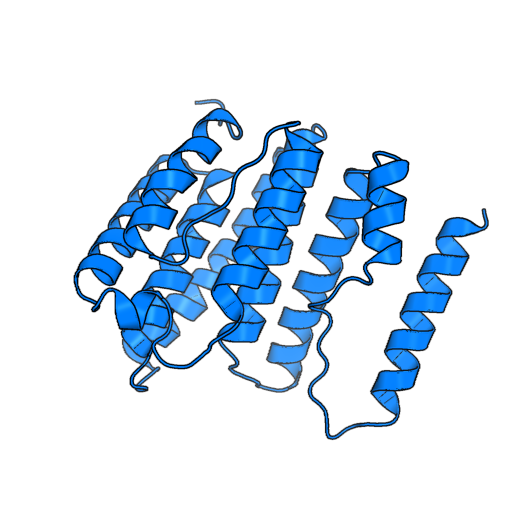96 LEU A N 1
ATOM 1650 C CA . LEU A 1 196 ? -9.317 2.297 -7.621 1.00 77.00 196 LEU A CA 1
ATOM 1651 C C . LEU A 1 196 ? -9.210 1.904 -9.093 1.00 77.00 196 LEU A C 1
ATOM 1653 O O . LEU A 1 196 ? -9.471 0.767 -9.476 1.00 77.00 196 LEU A O 1
ATOM 1657 N N . GLU A 1 197 ? -8.785 2.846 -9.920 1.00 80.06 197 GLU A N 1
ATOM 1658 C CA . GLU A 1 197 ? -8.480 2.564 -11.316 1.00 80.06 197 GLU A CA 1
ATOM 1659 C C . GLU A 1 197 ? -7.163 1.775 -11.438 1.00 80.06 197 GLU A C 1
ATOM 1661 O O . GLU A 1 197 ? -6.211 1.963 -10.672 1.00 80.06 197 GLU A O 1
ATOM 1666 N N . ASP A 1 198 ? -7.079 0.933 -12.466 1.00 74.69 198 ASP A N 1
ATOM 1667 C CA . ASP A 1 198 ? -5.846 0.208 -12.799 1.00 74.69 198 ASP A CA 1
ATOM 1668 C C . ASP A 1 198 ? -4.754 1.156 -13.334 1.00 74.69 198 ASP A C 1
ATOM 1670 O O . ASP A 1 198 ? -3.558 0.918 -13.169 1.00 74.69 198 ASP A O 1
ATOM 1674 N N . ASP A 1 199 ? -5.168 2.274 -13.936 1.00 82.88 199 ASP A N 1
ATOM 1675 C CA . ASP A 1 199 ? -4.287 3.340 -14.417 1.00 82.88 199 ASP A CA 1
ATOM 1676 C C . ASP A 1 199 ? -3.584 4.046 -13.245 1.00 82.88 199 ASP A C 1
ATOM 1678 O O . ASP A 1 199 ? -4.239 4.580 -12.347 1.00 82.88 199 ASP A O 1
ATOM 1682 N N . GLY A 1 200 ? -2.247 4.053 -13.253 1.00 83.31 200 GLY A N 1
ATOM 1683 C CA . GLY A 1 200 ? -1.441 4.511 -12.119 1.00 83.31 200 GLY A CA 1
ATOM 1684 C C . GLY A 1 200 ? -1.676 5.974 -11.757 1.00 83.31 200 GLY A C 1
ATOM 1685 O O . GLY A 1 200 ? -1.907 6.291 -10.590 1.00 83.31 200 GLY A O 1
ATOM 1686 N N . ASN A 1 201 ? -1.713 6.859 -12.755 1.00 86.69 201 ASN A N 1
ATOM 1687 C CA . ASN A 1 201 ? -1.957 8.292 -12.546 1.00 86.69 201 ASN A CA 1
ATOM 1688 C C . ASN A 1 201 ? -3.344 8.552 -11.943 1.00 86.69 201 ASN A C 1
ATOM 1690 O O . ASN A 1 201 ? -3.501 9.313 -10.978 1.00 86.69 201 ASN A O 1
ATOM 1694 N N . LYS A 1 202 ? -4.375 7.895 -12.489 1.00 87.12 202 LYS A N 1
ATOM 1695 C CA . LYS A 1 202 ? -5.728 8.007 -11.932 1.00 87.12 202 LYS A CA 1
ATOM 1696 C C . LYS A 1 202 ? -5.796 7.466 -10.508 1.00 87.12 202 LYS A C 1
ATOM 1698 O O . LYS A 1 202 ? -6.389 8.123 -9.653 1.00 87.12 202 LYS A O 1
ATOM 1703 N N . ARG A 1 203 ? -5.168 6.318 -10.240 1.00 86.94 203 ARG A N 1
ATOM 1704 C CA . ARG A 1 203 ? -5.146 5.701 -8.910 1.00 86.94 203 ARG A CA 1
ATOM 1705 C C . ARG A 1 203 ? -4.522 6.625 -7.875 1.00 86.94 203 ARG A C 1
ATOM 1707 O O . ARG A 1 203 ? -5.132 6.855 -6.833 1.00 86.94 203 ARG A O 1
ATOM 1714 N N . ILE A 1 204 ? -3.360 7.209 -8.174 1.00 88.38 204 ILE A N 1
ATOM 1715 C CA . ILE A 1 204 ? -2.712 8.193 -7.294 1.00 88.38 204 ILE A CA 1
ATOM 1716 C C . ILE A 1 204 ? -3.653 9.367 -6.996 1.00 88.38 204 ILE A C 1
ATOM 1718 O O . ILE A 1 204 ? -3.820 9.738 -5.835 1.00 88.38 204 ILE A O 1
ATOM 1722 N N . SER A 1 205 ? -4.327 9.898 -8.019 1.00 87.62 205 SER A N 1
ATOM 1723 C CA . SER A 1 205 ? -5.291 10.994 -7.848 1.00 87.62 205 SER A CA 1
ATOM 1724 C C . SER A 1 205 ? -6.470 10.595 -6.948 1.00 87.62 205 SER A C 1
ATOM 1726 O O . SER A 1 205 ? -6.902 11.366 -6.095 1.00 87.62 205 SER A O 1
ATOM 1728 N N . GLN A 1 206 ? -6.990 9.374 -7.091 1.00 86.25 206 GLN A N 1
ATOM 1729 C CA . GLN A 1 206 ? -8.094 8.875 -6.265 1.00 86.25 206 GLN A CA 1
ATOM 1730 C C . GLN A 1 206 ? -7.683 8.685 -4.794 1.00 86.25 206 GLN A C 1
ATOM 1732 O O . GLN A 1 206 ? -8.485 8.938 -3.891 1.00 86.25 206 GLN A O 1
ATOM 1737 N N . LYS A 1 207 ? -6.430 8.289 -4.533 1.00 87.56 207 LYS A N 1
ATOM 1738 C CA . LYS A 1 207 ? -5.892 8.074 -3.176 1.00 87.56 207 LYS A CA 1
ATOM 1739 C C . LYS A 1 207 ? -5.833 9.339 -2.316 1.00 87.56 207 LYS A C 1
ATOM 1741 O O . LYS A 1 207 ? -5.660 9.239 -1.101 1.00 87.56 207 LYS A O 1
ATOM 1746 N N . GLU A 1 208 ? -6.057 10.524 -2.885 1.00 83.81 208 GLU A N 1
ATOM 1747 C CA . GLU A 1 208 ? -6.237 11.755 -2.107 1.00 83.81 208 GLU A CA 1
ATOM 1748 C C . GLU A 1 208 ? -7.373 11.650 -1.074 1.00 83.81 208 GLU A C 1
ATOM 1750 O O . GLU A 1 208 ? -7.322 12.284 -0.016 1.00 83.81 208 GLU A O 1
ATOM 1755 N N . VAL A 1 209 ? -8.372 10.793 -1.318 1.00 83.00 209 VAL A N 1
ATOM 1756 C CA . VAL A 1 209 ? -9.463 10.554 -0.362 1.00 83.00 209 VAL A CA 1
ATOM 1757 C C . VAL A 1 209 ? -8.957 10.018 0.985 1.00 83.00 209 VAL A C 1
ATOM 1759 O O . VAL A 1 209 ? -9.587 10.259 2.018 1.00 83.00 209 VAL A O 1
ATOM 1762 N N . PHE A 1 210 ? -7.793 9.360 1.015 1.00 85.12 210 PHE A N 1
ATOM 1763 C CA . PHE A 1 210 ? -7.236 8.749 2.225 1.00 85.12 210 PHE A CA 1
ATOM 1764 C C . PHE A 1 210 ? -6.789 9.796 3.256 1.00 85.12 210 PHE A C 1
ATOM 1766 O O . PHE A 1 210 ? -6.823 9.534 4.459 1.00 85.12 210 PHE A O 1
ATOM 1773 N N . PHE A 1 211 ? -6.463 11.018 2.822 1.00 84.88 211 PHE A N 1
ATOM 1774 C CA . PHE A 1 211 ? -6.134 12.125 3.729 1.00 84.88 211 PHE A CA 1
ATOM 1775 C C . PHE A 1 211 ? -7.345 12.634 4.522 1.00 84.88 211 PHE A C 1
ATOM 1777 O O . PHE A 1 211 ? -7.179 13.242 5.579 1.00 84.88 211 PHE A O 1
ATOM 1784 N N . ASN A 1 212 ? -8.569 12.380 4.048 1.00 82.19 212 ASN A N 1
ATOM 1785 C CA . ASN A 1 212 ? -9.780 12.708 4.806 1.00 82.19 212 ASN A CA 1
ATOM 1786 C C . ASN A 1 212 ? -10.017 11.727 5.961 1.00 82.19 212 ASN A C 1
ATOM 1788 O O . ASN A 1 212 ? -10.666 12.086 6.946 1.00 82.19 212 ASN A O 1
ATOM 1792 N N . VAL A 1 213 ? -9.484 10.511 5.824 1.00 80.31 213 VAL A N 1
ATOM 1793 C CA . VAL A 1 213 ? -9.580 9.424 6.800 1.00 80.31 213 VAL A CA 1
ATOM 1794 C C . VAL A 1 213 ? -8.470 9.534 7.840 1.00 80.31 213 VAL A C 1
ATOM 1796 O O . VAL A 1 213 ? -8.747 9.554 9.038 1.00 80.31 213 VAL A O 1
ATOM 1799 N N . VAL A 1 214 ? -7.216 9.618 7.393 1.00 81.62 214 VAL A N 1
ATOM 1800 C CA . VAL A 1 214 ? -6.046 9.633 8.275 1.00 81.62 214 VAL A CA 1
ATOM 1801 C C . VAL A 1 214 ? -5.618 11.074 8.533 1.00 81.62 214 VAL A C 1
ATOM 1803 O O . VAL A 1 214 ? -4.898 11.693 7.745 1.00 81.62 214 VAL A O 1
ATOM 1806 N N . LYS A 1 215 ? -6.069 11.612 9.668 1.00 82.38 215 LYS A N 1
ATOM 1807 C CA . LYS A 1 215 ? -5.704 12.948 10.146 1.00 82.38 215 LYS A CA 1
ATOM 1808 C C . LYS A 1 215 ? -4.572 12.820 11.155 1.00 82.38 215 LYS A C 1
ATOM 1810 O O . LYS A 1 215 ? -4.726 12.187 12.196 1.00 82.38 215 LYS A O 1
ATOM 1815 N N . LEU A 1 216 ? -3.420 13.391 10.830 1.00 76.44 216 LEU A N 1
ATOM 1816 C CA . LEU A 1 216 ? -2.322 13.491 11.782 1.00 76.44 216 LEU A CA 1
ATOM 1817 C C . LEU A 1 216 ? -2.525 14.761 12.608 1.00 76.44 216 LEU A C 1
ATOM 1819 O O . LEU A 1 216 ? -2.876 15.799 12.051 1.00 76.44 216 LEU A O 1
ATOM 1823 N N . GLU A 1 217 ? -2.350 14.665 13.923 1.00 64.75 217 GLU A N 1
ATOM 1824 C CA . GLU A 1 217 ? -2.265 15.852 14.774 1.00 64.75 217 GLU A CA 1
ATOM 1825 C C . GLU A 1 217 ? -0.977 16.607 14.402 1.00 64.75 217 GLU A C 1
ATOM 1827 O O . GLU A 1 217 ? 0.096 15.997 14.353 1.00 64.75 217 GLU A O 1
ATOM 1832 N N . GLU A 1 218 ? -1.114 17.891 14.049 1.00 51.44 218 GLU A N 1
ATOM 1833 C CA . GLU A 1 218 ? -0.006 18.789 13.671 1.00 51.44 218 GLU A CA 1
ATOM 1834 C C . GLU A 1 218 ? 0.907 19.139 14.854 1.00 51.44 218 GLU A C 1
ATOM 1836 O O . GLU A 1 218 ? 0.386 19.394 15.966 1.00 51.44 218 GLU A O 1
#

Radius of gyration: 17.43 Å; chains: 1; bounding box: 41×51×45 Å

Organism: NCBI:txid680378